Protein AF-A0A959XMY4-F1 (afdb_monomer_lite)

Sequence (252 aa):
LVQRAGEASRAALLYRRERVPFAKGFGSIMAERAVDLILLLALFGITILLQFDKLDLFKERIEAFRQGQGPEEGGSPWGWVILGVLVAAFGIGAYLMATRPQVHARVMDTLRGLGEGLRSITRTSNPWGFVFHTFLIWILYVLMFAVGFYCLPATSTVSWAGIMAGFVAGAIGIVLVQGGIGVYPAFVALIVSVYMPSPEGGGLLRPEALAMGWLIWVAQTVMTIVVGGLSLLLISRSASAQEAALTEGTTP

pLDDT: mean 78.17, std 14.65, range [30.28, 96.06]

Structure (mmCIF, N/CA/C/O backbone):
data_AF-A0A959XMY4-F1
#
_entry.id   AF-A0A959XMY4-F1
#
loop_
_atom_site.group_PDB
_atom_site.id
_atom_site.type_symbol
_atom_site.label_atom_id
_atom_site.label_alt_id
_atom_site.label_comp_id
_atom_site.label_asym_id
_atom_site.label_entity_id
_atom_site.label_seq_id
_atom_site.pdbx_PDB_ins_code
_atom_site.Cartn_x
_atom_site.Cartn_y
_atom_site.Cartn_z
_atom_site.occupancy
_atom_site.B_iso_or_equiv
_atom_site.auth_seq_id
_atom_site.auth_comp_id
_atom_site.auth_asym_id
_atom_site.auth_atom_id
_atom_site.pdbx_PDB_model_num
ATOM 1 N N . LEU A 1 1 ? 10.442 -0.612 16.789 1.00 30.28 1 LEU A N 1
ATOM 2 C CA . LEU A 1 1 ? 10.001 0.474 17.699 1.00 30.28 1 LEU A CA 1
ATOM 3 C C . LEU A 1 1 ? 8.483 0.406 17.813 1.00 30.28 1 LEU A C 1
ATOM 5 O O . LEU A 1 1 ? 7.790 0.935 16.970 1.00 30.28 1 LEU A O 1
ATOM 9 N N . VAL A 1 2 ? 7.986 -0.361 18.783 1.00 32.56 2 VAL A N 1
ATOM 10 C CA . VAL A 1 2 ? 6.579 -0.696 19.099 1.00 32.56 2 VAL A CA 1
ATOM 11 C C . VAL A 1 2 ? 5.485 0.064 18.305 1.00 32.56 2 VAL A C 1
ATOM 13 O O . VAL A 1 2 ? 5.070 1.153 18.692 1.00 32.56 2 VAL A O 1
ATOM 16 N N . GLN A 1 3 ? 4.922 -0.574 17.264 1.00 33.38 3 GLN A N 1
ATOM 17 C CA . GLN A 1 3 ? 3.743 -0.107 16.492 1.00 33.38 3 GLN A CA 1
ATOM 18 C C . GLN A 1 3 ? 2.459 0.092 17.327 1.00 33.38 3 GLN A C 1
ATOM 20 O O . GLN A 1 3 ? 1.455 0.569 16.816 1.00 33.38 3 GLN A O 1
ATOM 25 N N . ARG A 1 4 ? 2.473 -0.257 18.617 1.00 44.03 4 ARG A N 1
ATOM 26 C CA . ARG A 1 4 ? 1.330 -0.139 19.537 1.00 44.03 4 ARG A CA 1
ATOM 27 C C . ARG A 1 4 ? 1.450 1.012 20.538 1.00 44.03 4 ARG A C 1
ATOM 29 O O . ARG A 1 4 ? 0.502 1.263 21.271 1.00 44.03 4 ARG A O 1
ATOM 36 N N . ALA A 1 5 ? 2.586 1.712 20.590 1.00 43.06 5 ALA A N 1
ATOM 37 C CA . ALA A 1 5 ? 2.809 2.753 21.594 1.00 43.06 5 ALA A CA 1
ATOM 38 C C . ALA A 1 5 ? 1.936 3.994 21.351 1.00 43.06 5 ALA A C 1
ATOM 40 O O . ALA A 1 5 ? 1.445 4.574 22.311 1.00 43.06 5 ALA A O 1
ATOM 41 N N . GLY A 1 6 ? 1.689 4.357 20.086 1.00 50.81 6 GLY A N 1
ATOM 42 C CA . GLY A 1 6 ? 0.832 5.493 19.722 1.00 50.81 6 GLY A CA 1
ATOM 43 C C . GLY A 1 6 ? -0.653 5.272 20.028 1.00 50.81 6 GLY A C 1
ATOM 44 O O . GLY A 1 6 ? -1.352 6.200 20.414 1.00 50.81 6 GLY A O 1
ATOM 45 N N . GLU A 1 7 ? -1.143 4.037 19.918 1.00 53.88 7 GLU A N 1
ATOM 46 C CA . GLU A 1 7 ? -2.526 3.690 20.271 1.00 53.88 7 GLU A CA 1
ATOM 47 C C . GLU A 1 7 ? -2.692 3.465 21.773 1.00 53.88 7 GLU A C 1
ATOM 49 O O . GLU A 1 7 ? -3.702 3.870 22.340 1.00 53.88 7 GLU A O 1
ATOM 54 N N . ALA A 1 8 ? -1.692 2.872 22.435 1.00 50.75 8 ALA A N 1
ATOM 55 C CA . ALA A 1 8 ? -1.661 2.750 23.888 1.00 50.75 8 ALA A CA 1
ATOM 56 C C . ALA A 1 8 ? -1.561 4.126 24.564 1.00 50.75 8 ALA A C 1
ATOM 58 O O . ALA A 1 8 ? -2.224 4.350 25.573 1.00 50.75 8 ALA A O 1
ATOM 59 N N . SER A 1 9 ? -0.803 5.069 23.994 1.00 53.56 9 SER A N 1
ATOM 60 C CA . SER A 1 9 ? -0.744 6.448 24.484 1.00 53.56 9 SER A CA 1
ATOM 61 C C . SER A 1 9 ? -2.049 7.199 24.219 1.00 53.56 9 SER A C 1
ATOM 63 O O . SER A 1 9 ? -2.533 7.876 25.123 1.00 53.56 9 SER A O 1
ATOM 65 N N . ARG A 1 10 ? -2.690 7.019 23.050 1.00 55.00 10 ARG A N 1
ATOM 66 C CA . ARG A 1 10 ? -4.028 7.576 22.777 1.00 55.00 10 ARG A CA 1
ATOM 67 C C . ARG A 1 10 ? -5.081 7.003 23.719 1.00 55.00 10 ARG A C 1
ATOM 69 O O . ARG A 1 10 ? -5.850 7.770 24.280 1.00 55.00 10 ARG A O 1
ATOM 76 N N . ALA A 1 11 ? -5.094 5.689 23.939 1.00 52.19 11 ALA A N 1
ATOM 77 C CA . ALA A 1 11 ? -6.012 5.023 24.860 1.00 52.19 11 ALA A CA 1
ATOM 78 C C . ALA A 1 11 ? -5.762 5.434 26.319 1.00 52.19 11 ALA A C 1
ATOM 80 O O . ALA A 1 11 ? -6.719 5.658 27.053 1.00 52.19 11 ALA A O 1
ATOM 81 N N . ALA A 1 12 ? -4.503 5.608 26.735 1.00 57.19 12 ALA A N 1
ATOM 82 C CA . ALA A 1 12 ? -4.154 6.118 28.060 1.00 57.19 12 ALA A CA 1
ATOM 83 C C . ALA A 1 12 ? -4.555 7.593 28.247 1.00 57.19 12 ALA A C 1
ATOM 85 O O . ALA A 1 12 ? -5.036 7.962 29.318 1.00 57.19 12 ALA A O 1
ATOM 86 N N . LEU A 1 13 ? -4.410 8.427 27.210 1.00 58.91 13 LEU A N 1
ATOM 87 C CA . LEU A 1 13 ? -4.859 9.823 27.205 1.00 58.91 13 LEU A CA 1
ATOM 88 C C . LEU A 1 13 ? -6.391 9.934 27.209 1.00 58.91 13 LEU A C 1
ATOM 90 O O . LEU A 1 13 ? -6.927 10.717 27.989 1.00 58.91 13 LEU A O 1
ATOM 94 N N . LEU A 1 14 ? -7.099 9.123 26.412 1.00 55.12 14 LEU A N 1
ATOM 95 C CA . LEU A 1 14 ? -8.568 9.082 26.383 1.00 55.12 14 LEU A CA 1
ATOM 96 C C . LEU A 1 14 ? -9.142 8.545 27.699 1.00 55.12 14 LEU A C 1
ATOM 98 O O . LEU A 1 14 ? -10.102 9.097 28.225 1.00 55.12 14 LEU A O 1
ATOM 102 N N . TYR A 1 15 ? -8.528 7.505 28.273 1.00 57.28 15 TYR A N 1
ATOM 103 C CA . TYR A 1 15 ? -8.902 6.986 29.588 1.00 57.28 15 TYR A CA 1
ATOM 104 C C . TYR A 1 15 ? -8.700 8.042 30.684 1.00 57.28 15 TYR A C 1
ATOM 106 O O . TYR A 1 15 ? -9.567 8.209 31.541 1.00 57.28 15 TYR A O 1
ATOM 114 N N . ARG A 1 16 ? -7.595 8.805 30.627 1.00 57.06 16 ARG A N 1
ATOM 115 C CA . ARG A 1 16 ? -7.326 9.911 31.560 1.00 57.06 16 ARG A CA 1
ATOM 116 C C . ARG A 1 16 ? -8.262 11.111 31.385 1.00 57.06 16 ARG A C 1
ATOM 118 O O . ARG A 1 16 ? -8.554 11.752 32.389 1.00 57.06 16 ARG A O 1
ATOM 125 N N . ARG A 1 17 ? -8.716 11.431 30.164 1.00 52.75 17 ARG A N 1
ATOM 126 C CA . ARG A 1 17 ? -9.554 12.620 29.895 1.00 52.75 17 ARG A CA 1
ATOM 127 C C . ARG A 1 17 ? -11.063 12.369 29.890 1.00 52.75 17 ARG A C 1
ATOM 129 O O . ARG A 1 17 ? -11.792 13.220 30.379 1.00 52.75 17 ARG A O 1
ATOM 136 N N . GLU A 1 18 ? -11.540 11.244 29.361 1.00 55.47 18 GLU A N 1
ATOM 137 C CA . GLU A 1 18 ? -12.969 11.066 29.036 1.00 55.47 18 GLU A CA 1
ATOM 138 C C . GLU A 1 18 ? -13.676 9.964 29.842 1.00 55.47 18 GLU A C 1
ATOM 140 O O . GLU A 1 18 ? -14.884 9.786 29.704 1.00 55.47 18 GLU A O 1
ATOM 145 N N . ARG A 1 19 ? -12.959 9.215 30.700 1.00 53.88 19 ARG A N 1
ATOM 146 C CA . ARG A 1 19 ? -13.516 8.120 31.533 1.00 53.88 19 ARG A CA 1
ATOM 147 C C . ARG A 1 19 ? -14.364 7.093 30.753 1.00 53.88 19 ARG A C 1
ATOM 149 O O . ARG A 1 19 ? -15.230 6.429 31.323 1.00 53.88 19 ARG A O 1
ATOM 156 N N . VAL A 1 20 ? -14.119 6.926 29.452 1.00 56.94 20 VAL A N 1
ATOM 157 C CA . VAL A 1 20 ? -14.821 5.935 28.626 1.00 56.94 20 VAL A CA 1
ATOM 158 C C . VAL A 1 20 ? -14.352 4.525 29.023 1.00 56.94 20 VAL A C 1
ATOM 160 O O . VAL A 1 20 ? -13.142 4.297 29.110 1.00 56.94 20 VAL A O 1
ATOM 163 N N . PRO A 1 21 ? -15.260 3.549 29.246 1.00 57.50 21 PRO A N 1
ATOM 164 C CA . PRO A 1 21 ? -14.871 2.179 29.563 1.00 57.50 21 PRO A CA 1
ATOM 165 C C . PRO A 1 21 ? -13.975 1.599 28.464 1.00 57.50 21 PRO A C 1
ATOM 167 O O . PRO A 1 21 ? -14.387 1.519 27.304 1.00 57.50 21 PRO A O 1
ATOM 170 N N . PHE A 1 22 ? -12.777 1.147 28.842 1.00 51.12 22 PHE A N 1
ATOM 171 C CA . PHE A 1 22 ? -11.766 0.570 27.943 1.00 51.12 22 PHE A CA 1
ATOM 172 C C . PHE A 1 22 ? -12.347 -0.493 26.992 1.00 51.12 22 PHE A C 1
ATOM 174 O O . PHE A 1 22 ? -12.005 -0.535 25.813 1.00 51.12 22 PHE A O 1
ATOM 181 N N . ALA A 1 23 ? -13.310 -1.285 27.474 1.00 54.00 23 ALA A N 1
ATOM 182 C CA . ALA A 1 23 ? -14.003 -2.310 26.696 1.00 54.00 23 ALA A CA 1
ATOM 183 C C . ALA A 1 23 ? -14.780 -1.768 25.475 1.00 54.00 23 ALA A C 1
ATOM 185 O O . ALA A 1 23 ? -14.817 -2.431 24.441 1.00 54.00 23 ALA A O 1
ATOM 186 N N . LYS A 1 24 ? -15.375 -0.565 25.551 1.00 56.81 24 LYS A N 1
ATOM 187 C CA . LYS A 1 24 ? -16.122 0.032 24.425 1.00 56.81 24 LYS A CA 1
ATOM 188 C C . LYS A 1 24 ? -15.189 0.613 23.360 1.00 56.81 24 LYS A C 1
ATOM 190 O O . LYS A 1 24 ? -15.430 0.403 22.176 1.00 56.81 24 LYS A O 1
ATOM 195 N N . GLY A 1 25 ? -14.108 1.279 23.775 1.00 58.12 25 GLY A N 1
ATOM 196 C CA . GLY A 1 25 ? -13.097 1.814 22.854 1.00 58.12 25 GLY A CA 1
ATOM 197 C C . GLY A 1 25 ? -12.275 0.719 22.167 1.00 58.12 25 GLY A C 1
ATOM 198 O O . GLY A 1 25 ? -11.941 0.833 20.993 1.00 58.12 25 GLY A O 1
ATOM 199 N N . PHE A 1 26 ? -11.997 -0.388 22.861 1.00 59.19 26 PHE A N 1
ATOM 200 C CA . PHE A 1 26 ? -11.292 -1.528 22.273 1.00 59.19 26 PHE A CA 1
ATOM 201 C C . PHE A 1 26 ? -12.119 -2.224 21.178 1.00 59.19 26 PHE A C 1
ATOM 203 O O . PHE A 1 26 ? -11.588 -2.563 20.120 1.00 59.19 26 PHE A O 1
ATOM 210 N N . GLY A 1 27 ? -13.431 -2.380 21.397 1.00 61.88 27 GLY A N 1
ATOM 211 C CA . GLY A 1 27 ? -14.342 -2.978 20.418 1.00 61.88 27 GLY A CA 1
ATOM 212 C C . GLY A 1 27 ? -14.508 -2.154 19.136 1.00 61.88 27 GLY A C 1
ATOM 213 O O . GLY A 1 27 ? -14.582 -2.731 18.052 1.00 61.88 27 GLY A O 1
ATOM 214 N N . SER A 1 28 ? -14.516 -0.818 19.222 1.00 66.38 28 SER A N 1
ATOM 215 C CA . SER A 1 28 ? -14.583 0.045 18.032 1.00 66.38 28 SER A CA 1
ATOM 216 C C . SER A 1 28 ? -13.287 0.021 17.219 1.00 66.38 28 SER A C 1
ATOM 218 O O . SER A 1 28 ? -13.345 -0.060 15.998 1.00 66.38 28 SER A O 1
ATOM 220 N N . ILE A 1 29 ? -12.126 0.006 17.883 1.00 68.69 29 ILE A N 1
ATOM 221 C CA . ILE A 1 29 ? -10.815 -0.089 17.214 1.00 68.69 29 ILE A CA 1
ATOM 222 C C . ILE A 1 29 ? -10.675 -1.426 16.471 1.00 68.69 29 ILE A C 1
ATOM 224 O O . ILE A 1 29 ? -10.132 -1.486 15.369 1.00 68.69 29 ILE A O 1
ATOM 228 N N . MET A 1 30 ? -11.163 -2.520 17.061 1.00 68.88 30 MET A N 1
ATOM 229 C CA . MET A 1 30 ? -11.154 -3.826 16.399 1.00 68.88 30 MET A CA 1
ATOM 230 C C . MET A 1 30 ? -12.084 -3.855 15.178 1.00 68.88 30 MET A C 1
ATOM 232 O O . MET A 1 30 ? -11.713 -4.420 14.151 1.00 68.88 30 MET A O 1
ATOM 236 N N . ALA A 1 31 ? -13.254 -3.217 15.269 1.00 73.88 31 ALA A N 1
ATOM 237 C CA . ALA A 1 31 ? -14.190 -3.094 14.155 1.00 73.88 31 ALA A CA 1
ATOM 238 C C . ALA A 1 31 ? -13.609 -2.283 12.990 1.00 73.88 31 ALA A C 1
ATOM 240 O O . ALA A 1 31 ? -13.660 -2.743 11.854 1.00 73.88 31 ALA A O 1
ATOM 241 N N . GLU A 1 32 ? -12.995 -1.133 13.277 1.00 78.31 32 GLU A N 1
ATOM 242 C CA . GLU A 1 32 ? -12.306 -0.289 12.291 1.00 78.31 32 GLU A CA 1
ATOM 243 C C . GLU A 1 32 ? -11.269 -1.101 11.499 1.00 78.31 32 GLU A C 1
ATOM 245 O O . GLU A 1 32 ? -11.359 -1.221 10.279 1.00 78.31 32 GLU A O 1
ATOM 250 N N . ARG A 1 33 ? -10.377 -1.803 12.208 1.00 82.75 33 ARG A N 1
ATOM 251 C CA . ARG A 1 33 ? -9.336 -2.644 11.597 1.00 82.75 33 ARG A CA 1
ATOM 252 C C . ARG A 1 33 ? -9.877 -3.792 10.758 1.00 82.75 33 ARG A C 1
ATOM 254 O O . ARG A 1 33 ? -9.278 -4.139 9.743 1.00 82.75 33 ARG A O 1
ATOM 261 N N . ALA A 1 34 ? -10.961 -4.423 11.204 1.00 81.56 34 ALA A N 1
ATOM 262 C CA . ALA A 1 34 ? -11.583 -5.510 10.458 1.00 81.56 34 ALA A CA 1
ATOM 263 C C . ALA A 1 34 ? -12.095 -5.010 9.102 1.00 81.56 34 ALA A C 1
ATOM 265 O O . ALA A 1 34 ? -11.875 -5.662 8.085 1.00 81.56 34 ALA A O 1
ATOM 266 N N . VAL A 1 35 ? -12.722 -3.832 9.081 1.00 84.19 35 VAL A N 1
ATOM 267 C CA . VAL A 1 35 ? -13.227 -3.215 7.849 1.00 84.19 35 VAL A CA 1
ATOM 268 C C . VAL A 1 35 ? -12.088 -2.795 6.937 1.00 84.19 35 VAL A C 1
ATOM 270 O O . VAL A 1 35 ? -12.131 -3.108 5.751 1.00 84.19 35 VAL A O 1
ATOM 273 N N . ASP A 1 36 ? -11.048 -2.164 7.478 1.00 87.81 36 ASP A N 1
ATOM 274 C CA . ASP A 1 36 ? -9.875 -1.777 6.693 1.00 87.81 36 ASP A CA 1
ATOM 275 C C . ASP A 1 36 ? -9.188 -2.987 6.058 1.00 87.81 36 ASP A C 1
ATOM 277 O O . ASP A 1 36 ? -8.813 -2.948 4.887 1.00 87.81 36 ASP A O 1
ATOM 281 N N . LEU A 1 37 ? -9.075 -4.099 6.791 1.00 85.50 37 LEU A N 1
ATOM 282 C CA . LEU A 1 37 ? -8.532 -5.338 6.241 1.00 85.50 37 LEU A CA 1
ATOM 283 C C . LEU A 1 37 ? -9.414 -5.892 5.114 1.00 85.50 37 LEU A C 1
ATOM 285 O O . LEU A 1 37 ? -8.893 -6.313 4.084 1.00 85.50 37 LEU A O 1
ATOM 289 N N . ILE A 1 38 ? -10.738 -5.874 5.274 1.00 88.00 38 ILE A N 1
ATOM 290 C CA . ILE A 1 38 ? -11.671 -6.334 4.236 1.00 88.00 38 ILE A CA 1
ATOM 291 C C . ILE A 1 38 ? -11.569 -5.466 2.984 1.00 88.00 38 ILE A C 1
ATOM 293 O O . ILE A 1 38 ? -11.532 -6.003 1.880 1.00 88.00 38 ILE A O 1
ATOM 297 N N . LEU A 1 39 ? -11.489 -4.145 3.137 1.00 90.88 39 LEU A N 1
ATOM 298 C CA . LEU A 1 39 ? -11.356 -3.222 2.012 1.00 90.88 39 LEU A CA 1
ATOM 299 C C . LEU A 1 39 ? -10.008 -3.381 1.310 1.00 90.88 39 LEU A C 1
ATOM 301 O O . LEU A 1 39 ? -9.969 -3.415 0.082 1.00 90.88 39 LEU A O 1
ATOM 305 N N . LEU A 1 40 ? -8.922 -3.586 2.060 1.00 91.00 40 LEU A N 1
ATOM 306 C CA . LEU A 1 40 ? -7.622 -3.909 1.477 1.00 91.00 40 LEU A CA 1
ATOM 307 C C . LEU A 1 40 ? -7.668 -5.218 0.677 1.00 91.00 40 LEU A C 1
ATOM 309 O O . LEU A 1 40 ? -7.150 -5.272 -0.437 1.00 91.00 40 LEU A O 1
ATOM 313 N N . LEU A 1 41 ? -8.306 -6.263 1.214 1.00 90.06 41 LEU A N 1
ATOM 314 C CA . LEU A 1 41 ? -8.482 -7.543 0.520 1.00 90.06 41 LEU A CA 1
ATOM 315 C C . LEU A 1 41 ? -9.386 -7.411 -0.713 1.00 90.06 41 LEU A C 1
ATOM 317 O O . LEU A 1 41 ? -9.122 -8.044 -1.734 1.00 90.06 41 LEU A O 1
ATOM 321 N N . ALA A 1 42 ? -10.419 -6.570 -0.653 1.00 92.12 42 ALA A N 1
ATOM 322 C CA . ALA A 1 42 ? -11.271 -6.273 -1.797 1.00 92.12 42 ALA A CA 1
ATOM 323 C C . ALA A 1 42 ? -10.483 -5.561 -2.906 1.00 92.12 42 ALA A C 1
ATOM 325 O O . ALA A 1 42 ? -10.541 -5.983 -4.059 1.00 92.12 42 ALA A O 1
ATOM 326 N N . LEU A 1 43 ? -9.684 -4.542 -2.564 1.00 94.12 43 LEU A N 1
ATOM 327 C CA . LEU A 1 43 ? -8.793 -3.870 -3.514 1.00 94.12 43 LEU A CA 1
ATOM 328 C C . LEU A 1 43 ? -7.745 -4.829 -4.081 1.00 94.12 43 LEU A C 1
ATOM 330 O O . LEU A 1 43 ? -7.492 -4.799 -5.278 1.00 94.12 43 LEU A O 1
ATOM 334 N N . PHE A 1 44 ? -7.184 -5.718 -3.260 1.00 92.94 44 PHE A N 1
ATOM 335 C CA . PHE A 1 44 ? -6.284 -6.775 -3.718 1.00 92.94 44 PHE A CA 1
ATOM 336 C C . PHE A 1 44 ? -6.955 -7.686 -4.757 1.00 92.94 44 PHE A C 1
ATOM 338 O O . PHE A 1 44 ? -6.386 -7.933 -5.819 1.00 92.94 44 PHE A O 1
ATOM 345 N N . GLY A 1 45 ? -8.184 -8.136 -4.484 1.00 89.75 45 GLY A N 1
ATOM 346 C CA . GLY A 1 45 ? -8.978 -8.937 -5.415 1.00 89.75 45 GLY A CA 1
ATOM 347 C C . GLY A 1 45 ? -9.265 -8.203 -6.726 1.00 89.75 45 GLY A C 1
ATOM 348 O O . GLY A 1 45 ? -9.030 -8.758 -7.796 1.00 89.75 45 GLY A O 1
ATOM 349 N N . ILE A 1 46 ? -9.689 -6.937 -6.657 1.00 93.06 46 ILE A N 1
ATOM 350 C CA . ILE A 1 46 ? -9.903 -6.082 -7.838 1.00 93.06 46 ILE A CA 1
ATOM 351 C C . ILE A 1 46 ? -8.606 -5.943 -8.642 1.00 93.06 46 ILE A C 1
ATOM 353 O O . ILE A 1 46 ? -8.620 -6.097 -9.859 1.00 93.06 46 ILE A O 1
ATOM 357 N N . THR A 1 47 ? -7.475 -5.707 -7.977 1.00 92.25 47 THR A N 1
ATOM 358 C CA . THR A 1 47 ? -6.168 -5.613 -8.631 1.00 92.25 47 THR A CA 1
ATOM 359 C C . THR A 1 47 ? -5.808 -6.898 -9.365 1.00 92.25 47 THR A C 1
ATOM 361 O O . THR A 1 47 ? -5.323 -6.807 -10.485 1.00 92.25 47 THR A O 1
ATOM 364 N N . ILE A 1 48 ? -6.053 -8.080 -8.784 1.00 87.75 48 ILE A N 1
ATOM 365 C CA . ILE A 1 48 ? -5.833 -9.363 -9.474 1.00 87.75 48 ILE A CA 1
ATOM 366 C C . ILE A 1 48 ? -6.708 -9.459 -10.723 1.00 87.75 48 ILE A C 1
ATOM 368 O O . ILE A 1 48 ? -6.204 -9.832 -11.780 1.00 87.75 48 ILE A O 1
ATOM 372 N N . LEU A 1 49 ? -7.991 -9.096 -10.613 1.00 87.56 49 LEU A N 1
ATOM 373 C CA . LEU A 1 49 ? -8.913 -9.128 -11.749 1.00 87.56 49 LEU A CA 1
ATOM 374 C C . LEU A 1 49 ? -8.416 -8.254 -12.909 1.00 87.56 49 LEU A C 1
ATOM 376 O O . LEU A 1 49 ? -8.470 -8.698 -14.048 1.00 87.56 49 LEU A O 1
ATOM 380 N N . LEU A 1 50 ? -7.873 -7.069 -12.609 1.00 89.25 50 LEU A N 1
ATOM 381 C CA . LEU A 1 50 ? -7.311 -6.143 -13.601 1.00 89.25 50 LEU A CA 1
ATOM 382 C C . LEU A 1 50 ? -6.027 -6.646 -14.287 1.00 89.25 50 LEU A C 1
ATOM 384 O O . LEU A 1 50 ? -5.604 -6.042 -15.271 1.00 89.25 50 LEU A O 1
ATOM 388 N N . GLN A 1 51 ? -5.378 -7.699 -13.767 1.00 84.88 51 GLN A N 1
ATOM 389 C CA . GLN A 1 51 ? -4.139 -8.225 -14.357 1.00 84.88 51 GLN A CA 1
ATOM 390 C C . GLN A 1 51 ? -4.342 -9.404 -15.303 1.00 84.88 51 GLN A C 1
ATOM 392 O O . GLN A 1 51 ? -3.406 -9.750 -16.028 1.00 84.88 51 GLN A O 1
ATOM 397 N N . PHE A 1 52 ? -5.528 -10.017 -15.341 1.00 80.25 52 PHE A N 1
ATOM 398 C CA . PHE A 1 52 ? -5.779 -11.163 -16.224 1.00 80.25 52 PHE A CA 1
ATOM 399 C C . PHE A 1 52 ? -5.633 -10.807 -17.708 1.00 80.25 52 PHE A C 1
ATOM 401 O O . PHE A 1 52 ? -5.134 -11.600 -18.499 1.00 80.25 52 PHE A O 1
ATOM 408 N N . ASP A 1 53 ? -5.983 -9.583 -18.070 1.00 80.81 53 ASP A N 1
ATOM 409 C CA . ASP A 1 53 ? -5.876 -8.995 -19.402 1.00 80.81 53 ASP A CA 1
ATOM 410 C C . ASP A 1 53 ? -4.488 -8.382 -19.691 1.00 80.81 53 ASP A C 1
ATOM 412 O O . ASP A 1 53 ? -4.253 -7.830 -20.765 1.00 80.81 53 ASP A O 1
ATOM 416 N N . LYS A 1 54 ? -3.529 -8.511 -18.761 1.00 81.75 54 LYS A N 1
ATOM 417 C CA . LYS A 1 54 ? -2.136 -8.044 -18.903 1.00 81.75 54 LYS A CA 1
ATOM 418 C C . LYS A 1 54 ? -1.113 -9.171 -18.996 1.00 81.75 54 LYS A C 1
ATOM 420 O O . LYS A 1 54 ? 0.085 -8.898 -19.035 1.00 81.75 54 LYS A O 1
ATOM 425 N N . LEU A 1 55 ? -1.554 -10.427 -19.070 1.00 75.12 55 LEU A N 1
ATOM 426 C CA . LEU A 1 55 ? -0.662 -11.590 -19.119 1.00 75.12 55 LEU A CA 1
ATOM 427 C C . LEU A 1 55 ? 0.345 -11.525 -20.274 1.00 75.12 55 LEU A C 1
ATOM 429 O O . LEU A 1 55 ? 1.497 -11.904 -20.083 1.00 75.12 55 LEU A O 1
ATOM 433 N N . ASP A 1 56 ? -0.051 -11.009 -21.436 1.00 78.25 56 ASP A N 1
ATOM 434 C CA . ASP A 1 56 ? 0.857 -10.890 -22.582 1.00 78.25 56 ASP A CA 1
ATOM 435 C C . ASP A 1 56 ? 1.920 -9.808 -22.364 1.00 78.25 56 ASP A C 1
ATOM 437 O O . ASP A 1 56 ? 3.095 -10.055 -22.616 1.00 78.25 56 ASP A O 1
ATOM 441 N N . LEU A 1 57 ? 1.556 -8.683 -21.738 1.00 78.44 57 LEU A N 1
ATOM 442 C CA . LEU A 1 57 ? 2.517 -7.662 -21.308 1.00 78.44 57 LEU A CA 1
ATOM 443 C C . LEU A 1 57 ? 3.543 -8.244 -20.323 1.00 78.4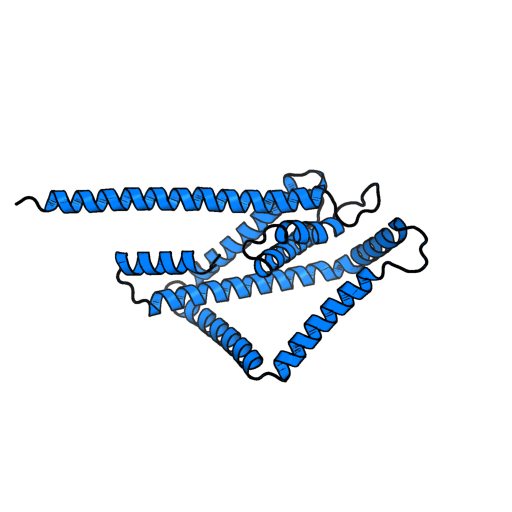4 57 LEU A C 1
ATOM 445 O O . LEU A 1 57 ? 4.733 -7.945 -20.416 1.00 78.44 57 LEU A O 1
ATOM 449 N N . PHE A 1 58 ? 3.116 -9.105 -19.392 1.00 75.19 58 PHE A N 1
ATOM 450 C CA . PHE A 1 58 ? 4.046 -9.800 -18.497 1.00 75.19 58 PHE A CA 1
ATOM 451 C C . PHE A 1 58 ? 4.985 -10.747 -19.257 1.00 75.19 58 PHE A C 1
ATOM 453 O O . PHE A 1 58 ? 6.179 -10.763 -18.959 1.00 75.19 58 PHE A O 1
ATOM 460 N N . LYS A 1 59 ? 4.484 -11.503 -20.244 1.00 74.38 59 LYS A N 1
ATOM 461 C CA . LYS A 1 59 ? 5.317 -12.388 -21.080 1.00 74.38 59 LYS A CA 1
ATOM 462 C C . LYS A 1 59 ? 6.358 -11.594 -21.867 1.00 74.38 59 LYS A C 1
ATOM 464 O O . LYS A 1 59 ? 7.543 -11.896 -21.758 1.00 74.38 59 LYS A O 1
ATOM 469 N N . GLU A 1 60 ? 5.939 -10.534 -22.556 1.00 78.56 60 GLU A N 1
ATOM 470 C CA . GLU A 1 60 ? 6.826 -9.645 -23.316 1.00 78.56 60 GLU A CA 1
ATOM 471 C C . GLU A 1 60 ? 7.916 -9.041 -22.426 1.00 78.56 60 GLU A C 1
ATOM 473 O O . GLU A 1 60 ? 9.084 -8.970 -22.803 1.00 78.56 60 GLU A O 1
ATOM 478 N N . ARG A 1 61 ? 7.563 -8.636 -21.200 1.00 75.38 61 ARG A N 1
ATOM 479 C CA . ARG A 1 61 ? 8.525 -8.097 -20.230 1.00 75.38 61 ARG A CA 1
ATOM 480 C C . ARG A 1 61 ? 9.537 -9.136 -19.764 1.00 75.38 61 ARG A C 1
ATOM 482 O O . ARG A 1 61 ? 10.713 -8.804 -19.627 1.00 75.38 61 ARG A O 1
ATOM 489 N N . ILE A 1 62 ? 9.101 -10.372 -19.534 1.00 71.19 62 ILE A N 1
ATOM 490 C CA . ILE A 1 62 ? 9.987 -11.485 -19.171 1.00 71.19 62 ILE A CA 1
ATOM 491 C C . ILE A 1 62 ? 10.940 -11.809 -20.330 1.00 71.19 62 ILE A C 1
ATOM 493 O O . ILE A 1 62 ? 12.128 -12.040 -20.102 1.00 71.19 62 ILE A O 1
ATOM 497 N N . GLU A 1 63 ? 10.447 -11.799 -21.568 1.00 71.19 63 GLU A N 1
ATOM 498 C CA . GLU A 1 63 ? 11.255 -12.030 -22.769 1.00 71.19 63 GLU A CA 1
ATOM 499 C C . GLU A 1 63 ? 12.267 -10.906 -23.007 1.00 71.19 63 GLU A C 1
ATOM 501 O O . GLU A 1 63 ? 13.452 -11.184 -23.189 1.00 71.19 63 GLU A O 1
ATOM 506 N N . ALA A 1 64 ? 11.845 -9.644 -22.912 1.00 69.19 64 ALA A N 1
ATOM 507 C CA . ALA A 1 64 ? 12.731 -8.489 -23.030 1.00 69.19 64 ALA A CA 1
ATOM 508 C C . ALA A 1 64 ? 13.827 -8.492 -21.951 1.00 69.19 64 ALA A C 1
ATOM 510 O O . ALA A 1 64 ? 14.986 -8.193 -22.237 1.00 69.19 64 ALA A O 1
ATOM 511 N N . PHE A 1 65 ? 13.486 -8.882 -20.719 1.00 67.25 65 PHE A N 1
ATOM 512 C CA . PHE A 1 65 ? 14.465 -9.040 -19.645 1.00 67.25 65 PHE A CA 1
ATOM 513 C C . PHE A 1 65 ? 15.483 -10.148 -19.946 1.00 67.25 65 PHE A C 1
ATOM 515 O O . PHE A 1 65 ? 16.671 -9.965 -19.697 1.00 67.25 65 PHE A O 1
ATOM 522 N N . ARG A 1 66 ? 15.047 -11.276 -20.525 1.00 65.88 66 ARG A N 1
ATOM 523 C CA . ARG A 1 66 ? 15.950 -12.353 -20.967 1.00 65.88 66 ARG A CA 1
ATOM 524 C C . ARG A 1 66 ? 16.882 -11.906 -22.092 1.00 65.88 66 ARG A C 1
ATOM 526 O O . ARG A 1 66 ? 18.062 -12.218 -22.048 1.00 65.88 66 ARG A O 1
ATOM 533 N N . GLN A 1 67 ? 16.374 -11.154 -23.066 1.00 64.81 67 GLN A N 1
ATOM 534 C CA . GLN A 1 67 ? 17.174 -10.649 -24.189 1.00 64.81 67 GLN A CA 1
ATOM 535 C C . GLN A 1 67 ? 18.218 -9.609 -23.746 1.00 64.81 67 GLN A C 1
ATOM 537 O O . GLN A 1 67 ? 19.331 -9.595 -24.268 1.00 64.81 67 GLN A O 1
ATOM 542 N N . GLY A 1 68 ? 17.893 -8.767 -22.757 1.00 61.41 68 GLY A N 1
ATOM 543 C CA . GLY A 1 68 ? 18.803 -7.755 -22.206 1.00 61.41 68 GLY A CA 1
ATOM 544 C C . GLY A 1 68 ? 19.963 -8.308 -21.367 1.00 61.41 68 GLY A C 1
ATOM 545 O O . GLY A 1 68 ? 20.910 -7.572 -21.101 1.00 61.41 68 GLY A O 1
ATOM 546 N N . GLN A 1 69 ? 19.921 -9.584 -20.965 1.00 61.53 69 GLN A N 1
ATOM 547 C CA . GLN A 1 69 ? 20.998 -10.245 -20.210 1.00 61.53 69 GLN A CA 1
ATOM 548 C C . GLN A 1 69 ? 22.083 -10.887 -21.099 1.00 61.53 69 GLN A C 1
ATOM 550 O O . GLN A 1 69 ? 23.033 -11.459 -20.573 1.00 61.53 69 GLN A O 1
ATOM 555 N N . GLY A 1 70 ? 21.995 -10.739 -22.428 1.00 55.56 70 GLY A N 1
ATOM 556 C CA . GLY A 1 70 ? 22.928 -11.349 -23.380 1.00 55.56 70 GLY A CA 1
ATOM 557 C C . GLY A 1 70 ? 22.661 -12.845 -23.609 1.00 55.56 70 GLY A C 1
ATOM 558 O O . GLY A 1 70 ? 21.780 -13.427 -22.975 1.00 55.56 70 GLY A O 1
ATOM 559 N N . PRO A 1 71 ? 23.389 -13.490 -24.537 1.00 54.12 71 PRO A N 1
ATOM 560 C CA . PRO A 1 71 ? 23.224 -14.906 -24.844 1.00 54.12 71 PRO A CA 1
ATOM 561 C C . PRO A 1 71 ? 23.949 -15.765 -23.797 1.00 54.12 71 PRO A C 1
ATOM 563 O O . PRO A 1 71 ? 24.897 -16.473 -24.115 1.00 54.12 71 PRO A O 1
ATOM 566 N N . GLU A 1 72 ? 23.534 -15.702 -22.533 1.00 54.94 72 GLU A N 1
ATOM 567 C CA . GLU A 1 72 ? 23.821 -16.793 -21.606 1.00 54.94 72 GLU A CA 1
ATOM 568 C C . GLU A 1 72 ? 22.696 -17.821 -21.744 1.00 54.94 72 GLU A C 1
ATOM 570 O O . GLU A 1 72 ? 21.550 -17.584 -21.364 1.00 54.94 72 GLU A O 1
ATOM 575 N N . GLU A 1 73 ? 23.023 -18.985 -22.309 1.00 51.81 73 GLU A N 1
ATOM 576 C CA . GLU A 1 73 ? 22.118 -20.132 -22.495 1.00 51.81 73 GLU A CA 1
ATOM 577 C C . GLU A 1 73 ? 21.502 -20.662 -21.178 1.00 51.81 73 GLU A C 1
ATOM 579 O O . GLU A 1 73 ? 20.628 -21.529 -21.198 1.00 51.81 73 GLU A O 1
ATOM 584 N N . GLY A 1 74 ? 21.896 -20.125 -20.022 1.00 52.97 74 GLY A N 1
ATOM 585 C CA . GLY A 1 74 ? 21.282 -20.379 -18.725 1.00 52.97 74 GLY A CA 1
ATOM 586 C C . GLY A 1 74 ? 20.648 -19.110 -18.171 1.00 52.97 74 GLY A C 1
ATOM 587 O O . GLY A 1 74 ? 21.335 -18.291 -17.572 1.00 52.97 74 GLY A O 1
ATOM 588 N N . GLY A 1 75 ? 19.329 -18.951 -18.321 1.00 56.66 75 GLY A N 1
ATOM 589 C CA . GLY A 1 75 ? 18.608 -17.845 -17.685 1.00 56.66 75 GLY A CA 1
ATOM 590 C C . GLY A 1 75 ? 18.950 -17.727 -16.193 1.00 56.66 75 GLY A C 1
ATOM 591 O O . GLY A 1 75 ? 19.065 -18.742 -15.507 1.00 56.66 75 GLY A O 1
ATOM 592 N N . SER A 1 76 ? 19.104 -16.492 -15.701 1.00 60.72 76 SER A N 1
ATOM 593 C CA . SER A 1 76 ? 19.516 -16.190 -14.323 1.00 60.72 76 SER A CA 1
ATOM 594 C C . SER A 1 76 ? 18.849 -17.122 -13.288 1.00 60.72 76 SER A C 1
ATOM 596 O O . SER A 1 76 ? 17.614 -17.117 -13.174 1.00 60.72 76 SER A O 1
ATOM 598 N N . PRO A 1 77 ? 19.623 -17.896 -12.493 1.00 64.38 77 PRO A N 1
ATOM 599 C CA . PRO A 1 77 ? 19.077 -18.852 -11.521 1.00 64.38 77 PRO A CA 1
ATOM 600 C C . PRO A 1 77 ? 18.157 -18.187 -10.495 1.00 64.38 77 PRO A C 1
ATOM 602 O O . PRO A 1 77 ? 17.267 -18.820 -9.932 1.00 64.38 77 PRO A O 1
ATOM 605 N N . TRP A 1 78 ? 18.350 -16.887 -10.273 1.00 62.75 78 TRP A N 1
ATOM 606 C CA . TRP A 1 78 ? 17.640 -16.097 -9.280 1.00 62.75 78 TRP A CA 1
ATOM 607 C C . TRP A 1 78 ? 16.128 -16.054 -9.495 1.00 62.75 78 TRP A C 1
ATOM 609 O O . TRP A 1 78 ? 15.394 -16.045 -8.512 1.00 62.75 78 TRP A O 1
ATOM 619 N N . GLY A 1 79 ? 15.642 -16.098 -10.741 1.00 66.69 79 GLY A N 1
ATOM 620 C CA . GLY A 1 79 ? 14.199 -16.149 -11.009 1.00 66.69 79 GLY A CA 1
ATOM 621 C C . GLY A 1 79 ? 13.555 -17.425 -10.456 1.00 66.69 79 GLY A C 1
ATOM 622 O O . GLY A 1 79 ? 12.539 -17.369 -9.762 1.00 66.69 79 GLY A O 1
ATOM 623 N N . TRP A 1 80 ? 14.198 -18.571 -10.690 1.00 65.62 80 TRP A N 1
ATOM 624 C CA . TRP A 1 80 ? 13.767 -19.866 -10.159 1.00 65.62 80 TRP A CA 1
ATOM 625 C C . TRP A 1 80 ? 13.984 -19.983 -8.654 1.00 65.62 80 TRP A C 1
ATOM 627 O O . TRP A 1 80 ? 13.162 -20.586 -7.971 1.00 65.62 80 TRP A O 1
ATOM 637 N N . VAL A 1 81 ? 15.039 -19.365 -8.121 1.00 73.25 81 VAL A N 1
ATOM 638 C CA . VAL A 1 81 ? 15.276 -19.287 -6.674 1.00 73.25 81 VAL A CA 1
ATOM 639 C C . VAL A 1 81 ? 14.176 -18.475 -5.990 1.00 73.25 81 VAL A C 1
ATOM 641 O O . VAL A 1 81 ? 13.614 -18.944 -5.007 1.00 73.25 81 VAL A O 1
ATOM 644 N N . ILE A 1 82 ? 13.803 -17.303 -6.515 1.00 71.00 82 ILE A N 1
ATOM 645 C CA . ILE A 1 82 ? 12.727 -16.471 -5.949 1.00 71.00 82 ILE A CA 1
ATOM 646 C C . ILE A 1 82 ? 11.385 -17.203 -6.027 1.00 71.00 82 ILE A C 1
ATOM 648 O O . ILE A 1 82 ? 10.668 -17.269 -5.029 1.00 71.00 82 ILE A O 1
ATOM 652 N N . LEU A 1 83 ? 11.059 -17.803 -7.176 1.00 73.38 83 LEU A N 1
ATOM 653 C CA . LEU A 1 83 ? 9.840 -18.598 -7.322 1.00 73.38 83 LEU A CA 1
ATOM 654 C C . LEU A 1 83 ? 9.836 -19.799 -6.365 1.00 73.38 83 LEU A C 1
ATOM 656 O O . LEU A 1 83 ? 8.837 -20.047 -5.694 1.00 73.38 83 LEU A O 1
ATOM 660 N N . GLY A 1 84 ? 10.963 -20.504 -6.249 1.00 77.06 84 GLY A N 1
ATOM 661 C CA . GLY A 1 84 ? 11.141 -21.622 -5.327 1.00 77.06 84 GLY A CA 1
ATOM 662 C C . GLY A 1 84 ? 10.965 -21.209 -3.867 1.00 77.06 84 GLY A C 1
ATOM 663 O O . GLY A 1 84 ? 10.271 -21.893 -3.121 1.00 77.06 84 GLY A O 1
ATOM 664 N N . VAL A 1 85 ? 11.507 -20.055 -3.468 1.00 77.56 85 VAL A N 1
ATOM 665 C CA . VAL A 1 85 ? 11.323 -19.483 -2.126 1.00 77.56 85 VAL A CA 1
ATOM 666 C C . VAL A 1 85 ? 9.859 -19.124 -1.873 1.00 77.56 85 VAL A C 1
ATOM 668 O O . VAL A 1 85 ? 9.348 -19.435 -0.801 1.00 77.56 85 VAL A O 1
ATOM 671 N N . LEU A 1 86 ? 9.158 -18.522 -2.840 1.00 76.19 86 LEU A N 1
ATOM 672 C CA . LEU A 1 86 ? 7.737 -18.179 -2.700 1.00 76.19 86 LEU A CA 1
ATOM 673 C C . LEU A 1 86 ? 6.854 -19.427 -2.568 1.00 76.19 86 LEU A C 1
ATOM 675 O O . LEU A 1 86 ? 6.004 -19.489 -1.679 1.00 76.19 86 LEU A O 1
ATOM 679 N N . VAL A 1 87 ? 7.082 -20.440 -3.407 1.00 82.44 87 VAL A N 1
ATOM 680 C CA . VAL A 1 87 ? 6.354 -21.716 -3.352 1.00 82.44 87 VAL A CA 1
ATOM 681 C C . VAL A 1 87 ? 6.660 -22.460 -2.051 1.00 82.44 87 VAL A C 1
ATOM 683 O O . VAL A 1 87 ? 5.739 -22.959 -1.406 1.00 82.44 87 VAL A O 1
ATOM 686 N N . ALA A 1 88 ? 7.921 -22.484 -1.612 1.00 81.00 88 ALA A N 1
ATOM 687 C CA . ALA A 1 88 ? 8.310 -23.084 -0.340 1.00 81.00 88 ALA A CA 1
ATOM 688 C C . ALA A 1 88 ? 7.691 -22.341 0.850 1.00 81.00 88 ALA A C 1
ATOM 690 O O . ALA A 1 88 ? 7.156 -22.982 1.748 1.00 81.00 88 ALA A O 1
ATOM 691 N N . ALA A 1 89 ? 7.694 -21.007 0.852 1.00 79.25 89 ALA A N 1
ATOM 692 C CA . ALA A 1 89 ? 7.069 -20.205 1.901 1.00 79.25 89 ALA A CA 1
ATOM 693 C C . ALA A 1 89 ? 5.556 -20.454 1.978 1.00 79.25 89 ALA A C 1
ATOM 695 O O . ALA A 1 89 ? 5.021 -20.645 3.072 1.00 79.25 89 ALA A O 1
ATOM 696 N N . PHE A 1 90 ? 4.874 -20.519 0.830 1.00 82.31 90 PHE A N 1
ATOM 697 C CA . PHE A 1 90 ? 3.453 -20.858 0.769 1.00 82.31 90 PHE A CA 1
ATOM 698 C C . PHE A 1 90 ? 3.189 -22.288 1.260 1.00 82.31 90 PHE A C 1
ATOM 700 O O . PHE A 1 90 ? 2.315 -22.499 2.100 1.00 82.31 90 PHE A O 1
ATOM 707 N N . GLY A 1 91 ? 3.981 -23.261 0.801 1.00 84.50 91 GLY A N 1
ATOM 708 C CA . GLY A 1 91 ? 3.880 -24.662 1.212 1.00 84.50 91 GLY A CA 1
ATOM 709 C C . GLY A 1 91 ? 4.141 -24.864 2.705 1.00 84.50 91 GLY A C 1
ATOM 710 O O . GLY A 1 91 ? 3.378 -25.559 3.370 1.00 84.50 91 GLY A O 1
ATOM 711 N N . ILE A 1 92 ? 5.156 -24.199 3.263 1.00 86.81 92 ILE A N 1
ATOM 712 C CA . ILE A 1 92 ? 5.443 -24.186 4.703 1.00 86.81 92 ILE A CA 1
ATOM 713 C C . ILE A 1 92 ? 4.285 -23.534 5.459 1.00 86.81 92 ILE A C 1
ATOM 715 O O . ILE A 1 92 ? 3.844 -24.078 6.466 1.00 86.81 92 ILE A O 1
ATOM 719 N N . GLY A 1 93 ? 3.751 -22.411 4.975 1.00 83.75 93 GLY A N 1
ATOM 720 C CA . GLY A 1 93 ? 2.587 -21.755 5.572 1.00 83.75 93 GLY A CA 1
ATOM 721 C C . GLY A 1 93 ? 1.363 -22.673 5.626 1.00 83.75 93 GLY A C 1
ATOM 722 O O . GLY A 1 93 ? 0.766 -22.838 6.690 1.00 83.75 93 GLY A O 1
ATOM 723 N N . ALA A 1 94 ? 1.035 -23.332 4.513 1.00 84.69 94 ALA A N 1
ATOM 724 C CA . ALA A 1 94 ? -0.062 -24.292 4.423 1.00 84.69 94 ALA A CA 1
ATOM 725 C C . ALA A 1 94 ? 0.176 -25.533 5.303 1.00 84.69 94 ALA A C 1
ATOM 727 O O . ALA A 1 94 ? -0.724 -25.969 6.020 1.00 84.69 94 ALA A O 1
ATOM 728 N N . TYR A 1 95 ? 1.400 -26.066 5.319 1.00 89.38 95 TYR A N 1
ATOM 729 C CA . TYR A 1 95 ? 1.783 -27.195 6.167 1.00 89.38 95 TYR A CA 1
ATOM 730 C C . TYR A 1 95 ? 1.696 -26.849 7.656 1.00 89.38 95 TYR A C 1
ATOM 732 O O . TYR A 1 95 ? 1.142 -27.618 8.438 1.00 89.38 95 TYR A O 1
ATOM 740 N N . LEU A 1 96 ? 2.200 -25.683 8.068 1.00 87.44 96 LEU A N 1
ATOM 741 C CA . LEU A 1 96 ? 2.090 -25.203 9.446 1.00 87.44 96 LEU A CA 1
ATOM 742 C C . LEU A 1 96 ? 0.627 -24.967 9.827 1.00 87.44 96 LEU A C 1
ATOM 744 O O . LEU A 1 96 ? 0.238 -25.312 10.937 1.00 87.44 96 LEU A O 1
ATOM 748 N N . MET A 1 97 ? -0.197 -24.449 8.916 1.00 83.62 97 MET A N 1
ATOM 749 C CA . MET A 1 97 ? -1.637 -24.301 9.130 1.00 83.62 97 MET A CA 1
ATOM 750 C C . MET A 1 97 ? -2.331 -25.657 9.346 1.00 83.62 97 MET A C 1
ATOM 752 O O . MET A 1 97 ? -3.195 -25.765 10.212 1.00 83.62 97 MET A O 1
ATOM 756 N N . ALA A 1 98 ? -1.931 -26.695 8.606 1.00 84.12 98 ALA A N 1
ATOM 757 C CA . ALA A 1 98 ? -2.503 -28.037 8.719 1.00 84.12 98 ALA A CA 1
ATOM 758 C C . ALA A 1 98 ? -1.992 -28.828 9.939 1.00 84.12 98 ALA A C 1
ATOM 760 O O . ALA A 1 98 ? -2.737 -29.611 10.521 1.00 84.12 98 ALA A O 1
ATOM 761 N N . THR A 1 99 ? -0.727 -28.642 10.334 1.00 85.50 99 THR A N 1
ATOM 762 C CA . THR A 1 99 ? -0.064 -29.488 11.347 1.00 85.50 99 THR A CA 1
ATOM 763 C C . THR A 1 99 ? 0.093 -28.836 12.716 1.00 85.50 99 THR A C 1
ATOM 765 O O . THR A 1 99 ? 0.197 -29.542 13.719 1.00 85.50 99 THR A O 1
ATOM 768 N N . ARG A 1 100 ? 0.115 -27.499 12.804 1.00 87.38 100 ARG A N 1
ATOM 769 C CA . ARG A 1 100 ? 0.267 -26.778 14.076 1.00 87.38 100 ARG A CA 1
ATOM 770 C C . ARG A 1 100 ? -1.096 -26.247 14.531 1.00 87.38 100 ARG A C 1
ATOM 772 O O . ARG A 1 100 ? -1.525 -25.196 14.049 1.00 87.38 100 ARG A O 1
ATOM 779 N N . PRO A 1 101 ? -1.737 -26.861 15.545 1.00 83.62 101 PRO A N 1
ATOM 780 C CA . PRO A 1 101 ? -3.029 -26.392 16.050 1.00 83.62 101 PRO A CA 1
ATOM 781 C C . PRO A 1 101 ? -2.969 -24.958 16.594 1.00 83.62 101 PRO A C 1
ATOM 783 O O . PRO A 1 101 ? -3.964 -24.247 16.544 1.00 83.62 101 PRO A O 1
ATOM 786 N N . GLN A 1 102 ? -1.798 -24.492 17.045 1.00 84.00 102 GLN A N 1
ATOM 787 C CA . GLN A 1 102 ? -1.584 -23.103 17.468 1.00 84.00 102 GLN A CA 1
ATOM 788 C C . GLN A 1 102 ? -1.685 -22.099 16.307 1.00 84.00 102 GLN A C 1
ATOM 790 O O . GLN A 1 102 ? -2.235 -21.017 16.492 1.00 84.00 102 GLN A O 1
ATOM 795 N N . VAL A 1 103 ? -1.176 -2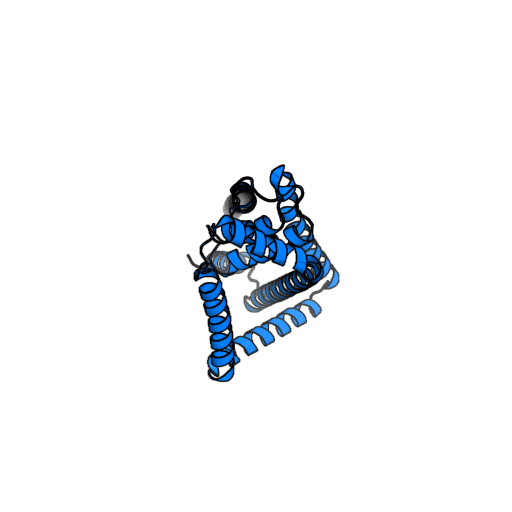2.446 15.117 1.00 80.31 103 VAL A N 1
ATOM 796 C CA . VAL A 1 103 ? -1.266 -21.592 13.918 1.00 80.31 103 VAL A CA 1
ATOM 797 C C . VAL A 1 103 ? -2.705 -21.575 13.416 1.00 80.31 103 VAL A C 1
ATOM 799 O O . VAL A 1 103 ? -3.260 -20.501 13.202 1.00 80.31 103 VAL A O 1
ATOM 802 N N . HIS A 1 104 ? -3.340 -22.747 13.343 1.00 81.94 104 HIS A N 1
ATOM 803 C CA . HIS A 1 104 ? -4.758 -22.861 13.015 1.00 81.94 104 HIS A CA 1
ATOM 804 C C . HIS A 1 104 ? -5.644 -22.051 13.973 1.00 81.94 104 HIS A C 1
ATOM 806 O O . HIS A 1 104 ? -6.471 -21.261 13.524 1.00 81.94 104 HIS A O 1
ATOM 812 N N . ALA A 1 105 ? -5.443 -22.187 15.289 1.00 83.56 105 ALA A N 1
ATOM 813 C CA . ALA A 1 105 ? -6.178 -21.422 16.294 1.00 83.56 105 ALA A CA 1
ATOM 814 C C . ALA A 1 105 ? -5.958 -19.912 16.131 1.00 83.56 105 ALA A C 1
ATOM 816 O O . ALA A 1 105 ? -6.921 -19.157 16.148 1.00 83.56 105 ALA A O 1
ATOM 817 N N . ARG A 1 106 ? -4.720 -19.467 15.872 1.00 76.06 106 ARG A N 1
ATOM 818 C CA . ARG A 1 106 ? -4.394 -18.052 15.622 1.00 76.06 106 ARG A CA 1
ATOM 819 C C . ARG A 1 106 ? -5.137 -17.489 14.409 1.00 76.06 106 ARG A C 1
ATOM 821 O O . ARG A 1 106 ? -5.654 -16.373 14.468 1.00 76.06 106 ARG A O 1
ATOM 828 N N . VAL A 1 107 ? -5.175 -18.244 13.311 1.00 80.69 107 VAL A N 1
ATOM 829 C CA . VAL A 1 107 ? -5.898 -17.854 12.094 1.00 80.69 107 VAL A CA 1
ATOM 830 C C . VAL A 1 107 ? -7.401 -17.837 12.357 1.00 80.69 107 VAL A C 1
ATOM 832 O O . VAL A 1 107 ? -8.059 -16.854 12.029 1.00 80.69 107 VAL A O 1
ATOM 835 N N . MET A 1 108 ? -7.939 -18.866 13.013 1.00 82.88 108 MET A N 1
ATOM 836 C CA . MET A 1 108 ? -9.363 -18.946 13.340 1.00 82.88 108 MET A CA 1
ATOM 837 C C . MET A 1 108 ? -9.805 -17.824 14.289 1.00 82.88 108 MET A C 1
ATOM 839 O O . MET A 1 108 ? -10.854 -17.225 14.072 1.00 82.88 108 MET A O 1
ATOM 843 N N . ASP A 1 109 ? -8.996 -17.479 15.290 1.00 80.62 109 ASP A N 1
ATOM 844 C CA . ASP A 1 109 ? -9.247 -16.342 16.182 1.00 80.62 109 ASP A CA 1
ATOM 845 C C . ASP A 1 109 ? -9.192 -15.010 15.426 1.00 80.62 109 ASP A C 1
ATOM 847 O O . ASP A 1 109 ? -10.005 -14.125 15.681 1.00 80.62 109 ASP A O 1
ATOM 851 N N . THR A 1 110 ? -8.292 -14.875 14.446 1.00 73.94 110 THR A N 1
ATOM 852 C CA . THR A 1 110 ? -8.246 -13.692 13.570 1.00 73.94 110 THR A CA 1
ATOM 853 C C . THR A 1 110 ? -9.520 -13.581 12.727 1.00 73.94 110 THR A C 1
ATOM 855 O O . THR A 1 110 ? -10.102 -12.502 12.640 1.00 73.94 110 THR A O 1
ATOM 858 N N . LEU A 1 111 ? -9.999 -14.691 12.151 1.00 80.38 111 LEU A N 1
ATOM 859 C CA . LEU A 1 111 ? -11.248 -14.734 11.382 1.00 80.38 111 LEU A CA 1
ATOM 860 C C . LEU A 1 111 ? -12.479 -14.453 12.255 1.00 80.38 111 LEU A C 1
ATOM 862 O O . LEU A 1 111 ? -13.373 -13.717 11.840 1.00 80.38 111 LEU A O 1
ATOM 866 N N . ARG A 1 112 ? -12.519 -14.991 13.480 1.00 81.38 112 ARG A N 1
ATOM 867 C CA . ARG A 1 112 ? -13.571 -14.691 14.462 1.00 81.38 112 ARG A CA 1
ATOM 868 C C . ARG A 1 112 ? -13.562 -13.217 14.848 1.00 81.38 112 ARG A C 1
ATOM 870 O O . ARG A 1 112 ? -14.611 -12.589 14.787 1.00 81.38 112 ARG A O 1
ATOM 877 N N . GLY A 1 113 ? -12.390 -12.652 15.143 1.00 73.38 113 GLY A N 1
ATOM 878 C CA . GLY A 1 113 ? -12.231 -11.225 15.430 1.00 73.38 113 GLY A CA 1
ATOM 879 C C . GLY A 1 113 ? -12.663 -10.332 14.263 1.00 73.38 113 GLY A C 1
ATOM 880 O O . GLY A 1 113 ? -13.298 -9.302 14.478 1.00 73.38 113 GLY A O 1
ATOM 881 N N . LEU A 1 114 ? -12.408 -10.751 13.018 1.00 77.06 114 LEU A N 1
ATOM 882 C CA . LEU A 1 114 ? -12.904 -10.065 11.821 1.00 77.06 114 LEU A CA 1
ATOM 883 C C . LEU A 1 114 ? -14.441 -10.098 11.747 1.00 77.06 114 LEU A C 1
ATOM 885 O O . LEU A 1 114 ? -15.075 -9.073 11.498 1.00 77.06 114 LEU A O 1
ATOM 889 N N . GLY A 1 115 ? -15.046 -11.260 12.013 1.00 79.88 115 GLY A N 1
ATOM 890 C CA . GLY A 1 115 ? -16.501 -11.426 12.070 1.00 79.88 115 GLY A CA 1
ATOM 891 C C . GLY A 1 115 ? -17.161 -10.630 13.202 1.00 79.88 115 GLY A C 1
ATOM 892 O O . GLY A 1 115 ? -18.220 -10.032 13.009 1.00 79.88 115 GLY A O 1
ATOM 893 N N . GLU A 1 116 ? -16.528 -10.565 14.373 1.00 76.31 116 GLU A N 1
ATOM 894 C CA . GLU A 1 116 ? -16.958 -9.730 15.498 1.00 76.31 116 GLU A CA 1
ATOM 895 C C . GLU A 1 116 ? -16.855 -8.238 15.167 1.00 76.31 116 GLU A C 1
ATOM 897 O O . GLU A 1 116 ? -17.794 -7.484 15.438 1.00 76.31 116 GLU A O 1
ATOM 902 N N . GLY A 1 117 ? -15.764 -7.823 14.515 1.00 74.94 117 GLY A N 1
ATOM 903 C CA . GLY A 1 117 ? -15.569 -6.462 14.024 1.00 74.94 117 GLY A CA 1
ATOM 904 C C . GLY A 1 117 ? -16.655 -6.045 13.033 1.00 74.94 117 GLY A C 1
ATOM 905 O O . GLY A 1 117 ? -17.290 -5.008 13.216 1.00 74.94 117 GLY A O 1
ATOM 906 N N . LEU A 1 118 ? -16.963 -6.904 12.057 1.00 79.44 118 LEU A N 1
ATOM 907 C CA . LEU A 1 118 ? -18.075 -6.702 11.124 1.00 79.44 118 LEU A CA 1
ATOM 908 C C . LEU A 1 118 ? -19.426 -6.585 11.836 1.00 79.44 118 LEU A C 1
ATOM 910 O O . LEU A 1 118 ? -20.215 -5.681 11.556 1.00 79.44 118 LEU A O 1
ATOM 914 N N . ARG A 1 119 ? -19.700 -7.475 12.796 1.00 78.69 119 ARG A N 1
ATOM 915 C CA . ARG A 1 119 ? -20.953 -7.453 13.561 1.00 78.69 119 ARG A CA 1
ATOM 916 C C . ARG A 1 119 ? -21.077 -6.195 14.425 1.00 78.69 119 ARG A C 1
ATOM 918 O O . ARG A 1 119 ? -22.190 -5.718 14.642 1.00 78.69 119 ARG A O 1
ATOM 925 N N . SER A 1 120 ? -19.963 -5.629 14.884 1.00 74.06 120 SER A N 1
ATOM 926 C CA . SER A 1 120 ? -19.933 -4.381 15.654 1.00 74.06 120 SER A CA 1
ATOM 927 C C . SER A 1 120 ? -20.453 -3.178 14.853 1.00 74.06 120 SER A C 1
ATOM 929 O O . SER A 1 120 ? -21.206 -2.374 15.399 1.00 74.06 120 SER A O 1
ATOM 931 N N . ILE A 1 121 ? -20.169 -3.105 13.545 1.00 74.94 121 ILE A N 1
ATOM 932 C CA . ILE A 1 121 ? -20.653 -2.026 12.654 1.00 74.94 121 ILE A CA 1
ATOM 933 C C . ILE A 1 121 ? -22.181 -1.970 12.649 1.00 74.94 121 ILE A C 1
ATOM 935 O O . ILE A 1 121 ? -22.778 -0.901 12.736 1.00 74.94 121 ILE A O 1
ATOM 939 N N . THR A 1 122 ? -22.833 -3.137 12.611 1.00 72.06 122 THR A N 1
ATOM 940 C CA . THR A 1 122 ? -24.304 -3.223 12.612 1.00 72.06 122 THR A CA 1
ATOM 941 C C . THR A 1 122 ? -24.937 -2.754 13.925 1.00 72.06 122 THR A C 1
ATOM 943 O O . THR A 1 122 ? -26.138 -2.512 13.971 1.00 72.06 122 THR A O 1
ATOM 946 N N . ARG A 1 123 ? -24.143 -2.611 14.996 1.00 71.12 123 ARG A N 1
ATOM 947 C CA . ARG A 1 123 ? -24.578 -2.095 16.303 1.00 71.12 123 ARG A CA 1
ATOM 948 C C . ARG A 1 123 ? -24.292 -0.601 16.487 1.00 71.12 123 ARG A C 1
ATOM 950 O O . ARG A 1 123 ? -24.630 -0.053 17.534 1.00 71.12 123 ARG A O 1
ATOM 957 N N . THR A 1 124 ? -23.658 0.060 15.518 1.00 72.50 124 THR A N 1
ATOM 958 C CA . THR A 1 124 ? -23.418 1.508 15.550 1.00 72.50 124 THR A CA 1
ATOM 959 C C . THR A 1 124 ? -24.701 2.278 15.224 1.00 72.50 124 THR A C 1
ATOM 961 O O . THR A 1 124 ? -25.540 1.810 14.462 1.00 72.50 124 THR A O 1
ATOM 964 N N . SER A 1 125 ? -24.852 3.481 15.786 1.00 71.50 125 SER A N 1
ATOM 965 C CA . SER A 1 125 ? -26.033 4.336 15.593 1.00 71.50 125 SER A CA 1
ATOM 966 C C . SER A 1 125 ? -26.275 4.751 14.135 1.00 71.50 125 SER A C 1
ATOM 968 O O . SER A 1 125 ? -27.420 4.978 13.757 1.00 71.50 125 SER A O 1
ATOM 970 N N . ASN A 1 126 ? -25.221 4.839 13.314 1.00 80.00 126 ASN A N 1
ATOM 971 C CA . ASN A 1 126 ? -25.308 5.143 11.884 1.00 80.00 126 ASN A CA 1
ATOM 972 C C . ASN A 1 126 ? -24.331 4.271 11.061 1.00 80.00 126 ASN A C 1
ATOM 974 O O . ASN A 1 126 ? -23.226 4.721 10.738 1.00 80.00 126 ASN A O 1
ATOM 978 N N . PRO A 1 127 ? -24.712 3.028 10.710 1.00 79.25 127 PRO A N 1
ATOM 979 C CA . PRO A 1 127 ? -23.840 2.118 9.966 1.00 79.25 127 PRO A CA 1
ATOM 980 C C . PRO A 1 127 ? -23.558 2.619 8.543 1.00 79.25 127 PRO A C 1
ATOM 982 O O . PRO A 1 127 ? -22.441 2.482 8.055 1.00 79.25 127 PRO A O 1
ATOM 985 N N . TRP A 1 128 ? -24.537 3.255 7.891 1.00 83.50 128 TRP A N 1
ATOM 986 C CA . TRP A 1 128 ? -24.380 3.802 6.540 1.00 83.50 128 TRP A CA 1
ATOM 987 C C . TRP A 1 128 ? -23.390 4.960 6.492 1.00 83.50 128 TRP A C 1
ATOM 989 O O . TRP A 1 128 ? -22.531 4.996 5.614 1.00 83.50 128 TRP A O 1
ATOM 999 N N . GLY A 1 129 ? -23.473 5.876 7.461 1.00 86.75 129 GLY A N 1
ATOM 1000 C CA . GLY A 1 129 ? -22.513 6.964 7.603 1.00 86.75 129 GLY A CA 1
ATOM 1001 C C . GLY A 1 129 ? -21.097 6.433 7.799 1.00 86.75 129 GLY A C 1
ATOM 1002 O O . GLY A 1 129 ? -20.186 6.888 7.116 1.00 86.75 129 GLY A O 1
ATOM 1003 N N . PHE A 1 130 ? -20.919 5.432 8.664 1.0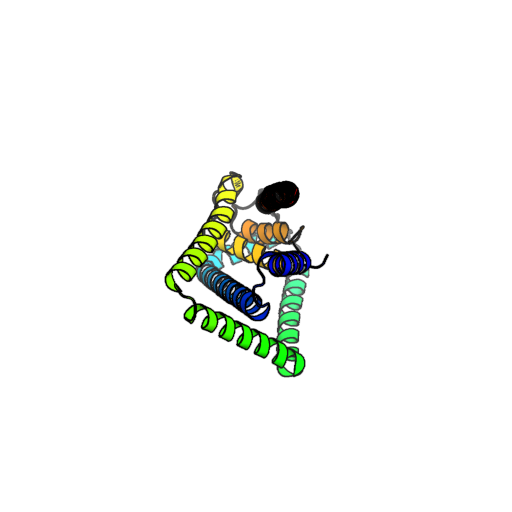0 83.94 130 PHE A N 1
ATOM 1004 C CA . PHE A 1 130 ? -19.619 4.794 8.869 1.00 83.94 130 PHE A CA 1
ATOM 1005 C C . PHE A 1 130 ? -19.068 4.200 7.564 1.00 83.94 130 PHE A C 1
ATOM 1007 O O . PHE A 1 130 ? -17.991 4.591 7.125 1.00 83.94 130 PHE A O 1
ATOM 1014 N N . VAL A 1 131 ? -19.844 3.337 6.897 1.00 84.38 131 VAL A N 1
ATOM 1015 C CA . VAL A 1 131 ? -19.433 2.671 5.650 1.00 84.38 131 VAL A CA 1
ATOM 1016 C C . VAL A 1 131 ? -19.080 3.689 4.563 1.00 84.38 131 VAL A C 1
ATOM 1018 O O . VAL A 1 131 ? -18.037 3.557 3.926 1.00 84.38 131 VAL A O 1
ATOM 1021 N N . PHE A 1 132 ? -19.896 4.730 4.381 1.00 89.25 132 PHE A N 1
ATOM 1022 C CA . PHE A 1 132 ? -19.631 5.785 3.401 1.00 89.25 132 PHE A CA 1
ATOM 1023 C C . PHE A 1 132 ? -18.293 6.489 3.653 1.00 89.25 132 PHE A C 1
ATOM 1025 O O . PHE A 1 132 ? -17.495 6.628 2.728 1.00 89.25 132 PHE A O 1
ATOM 1032 N N . HIS A 1 133 ? -18.018 6.895 4.897 1.00 89.31 133 HIS A N 1
ATOM 1033 C CA . HIS A 1 133 ? -16.758 7.562 5.228 1.00 89.31 133 HIS A CA 1
ATOM 1034 C C . HIS A 1 133 ? -15.564 6.625 5.054 1.00 89.31 133 HIS A C 1
ATOM 1036 O O . HIS A 1 133 ? -14.539 7.053 4.532 1.00 89.31 133 HIS A O 1
ATOM 1042 N N . THR A 1 134 ? -15.691 5.348 5.422 1.00 89.06 134 THR A N 1
ATOM 1043 C CA . THR A 1 134 ? -14.612 4.379 5.214 1.00 89.06 134 THR A CA 1
ATOM 1044 C C . THR A 1 134 ? -14.318 4.193 3.725 1.00 89.06 134 THR A C 1
ATOM 1046 O O . THR A 1 134 ? -13.166 4.309 3.314 1.00 89.06 134 THR A O 1
ATOM 1049 N N . PHE A 1 135 ? -15.338 3.996 2.885 1.00 90.56 135 PHE A N 1
ATOM 1050 C CA . PHE A 1 135 ? -15.141 3.921 1.434 1.00 90.56 135 PHE A CA 1
ATOM 1051 C C . PHE A 1 135 ? -14.527 5.201 0.863 1.00 90.56 135 PHE A C 1
ATOM 1053 O O . PHE A 1 135 ? -13.616 5.122 0.042 1.00 90.56 135 PHE A O 1
ATOM 1060 N N . LEU A 1 136 ? -14.981 6.372 1.316 1.00 94.50 136 LEU A N 1
ATOM 1061 C CA . LEU A 1 136 ? -14.435 7.656 0.889 1.00 94.50 136 LEU A CA 1
ATOM 1062 C C . LEU A 1 136 ? -12.945 7.778 1.231 1.00 94.50 136 LEU A C 1
ATOM 1064 O O . LEU A 1 136 ? -12.163 8.181 0.375 1.00 94.50 136 LEU A O 1
ATOM 1068 N N . ILE A 1 137 ? -12.539 7.386 2.442 1.00 92.56 137 ILE A N 1
ATOM 1069 C CA . ILE A 1 137 ? -11.129 7.377 2.860 1.00 92.56 137 ILE A CA 1
ATOM 1070 C C . ILE A 1 137 ? -10.306 6.474 1.939 1.00 92.56 137 ILE A C 1
ATOM 1072 O O . ILE A 1 137 ? -9.262 6.898 1.450 1.00 92.56 137 ILE A O 1
ATOM 1076 N N . TRP A 1 138 ? -10.782 5.262 1.650 1.00 93.94 138 TRP A N 1
ATOM 1077 C CA . TRP A 1 138 ? -10.075 4.329 0.771 1.00 93.94 138 TRP A CA 1
ATOM 1078 C C . TRP A 1 138 ? -9.969 4.836 -0.670 1.00 93.94 138 TRP A C 1
ATOM 1080 O O . TRP A 1 138 ? -8.896 4.745 -1.266 1.00 93.94 138 TRP A O 1
ATOM 1090 N N . ILE A 1 139 ? -11.036 5.428 -1.215 1.00 94.31 139 ILE A N 1
ATOM 1091 C CA . ILE A 1 139 ? -11.012 6.058 -2.542 1.00 94.31 139 ILE A CA 1
ATOM 1092 C C . ILE A 1 139 ? -9.992 7.195 -2.562 1.00 94.31 139 ILE A C 1
ATOM 1094 O O . ILE A 1 139 ? -9.128 7.221 -3.433 1.00 94.31 139 ILE A O 1
ATOM 1098 N N . LEU A 1 140 ? -10.045 8.106 -1.589 1.00 95.12 140 LEU A N 1
ATOM 1099 C CA . LEU A 1 140 ? -9.095 9.214 -1.490 1.00 95.12 140 LEU A CA 1
ATOM 1100 C C . LEU A 1 140 ? -7.657 8.720 -1.315 1.00 95.12 140 LEU A C 1
ATOM 1102 O O . LEU A 1 140 ? -6.739 9.333 -1.849 1.00 95.12 140 LEU A O 1
ATOM 1106 N N . TYR A 1 141 ? -7.452 7.602 -0.621 1.00 92.81 141 TYR A N 1
ATOM 1107 C CA . TYR A 1 141 ? -6.130 7.022 -0.426 1.00 92.81 141 TYR A CA 1
ATOM 1108 C C . TYR A 1 141 ? -5.561 6.418 -1.717 1.00 92.81 141 TYR A C 1
ATOM 1110 O O . TYR A 1 141 ? -4.404 6.667 -2.060 1.00 92.81 141 TYR A O 1
ATOM 1118 N N . VAL A 1 142 ? -6.384 5.700 -2.487 1.00 95.19 142 VAL A N 1
ATOM 1119 C CA . VAL A 1 142 ? -6.004 5.217 -3.824 1.00 95.19 142 VAL A CA 1
ATOM 1120 C C . VAL A 1 142 ? -5.768 6.393 -4.777 1.00 95.19 142 VAL A C 1
ATOM 1122 O O . VAL A 1 142 ? -4.791 6.390 -5.523 1.00 95.19 142 VAL A O 1
ATOM 1125 N N . LEU A 1 143 ? -6.608 7.430 -4.731 1.00 95.06 143 LEU A N 1
ATOM 1126 C CA . LEU A 1 143 ? -6.434 8.635 -5.545 1.00 95.06 143 LEU A CA 1
ATOM 1127 C C . LEU A 1 143 ? -5.160 9.396 -5.179 1.00 95.06 143 LEU A C 1
ATOM 1129 O O . LEU A 1 143 ? -4.442 9.819 -6.075 1.00 95.06 143 LEU A O 1
ATOM 1133 N N . MET A 1 144 ? -4.835 9.533 -3.894 1.00 94.31 144 MET A N 1
ATOM 1134 C CA . MET A 1 144 ? -3.575 10.130 -3.441 1.00 94.31 144 MET A CA 1
ATOM 1135 C C . MET A 1 144 ? -2.375 9.383 -4.037 1.00 94.31 144 MET A C 1
ATOM 1137 O O . MET A 1 144 ? -1.447 10.010 -4.545 1.00 94.31 144 MET A O 1
ATOM 1141 N N . PHE A 1 145 ? -2.412 8.049 -4.021 1.00 94.81 145 PHE A N 1
ATOM 1142 C CA . PHE A 1 145 ? -1.382 7.222 -4.645 1.00 94.81 145 PHE A CA 1
ATOM 1143 C C . PHE A 1 145 ? -1.317 7.441 -6.166 1.00 94.81 145 PHE A C 1
ATOM 1145 O O . PHE A 1 145 ? -0.233 7.623 -6.718 1.00 94.81 145 PHE A O 1
ATOM 1152 N N . ALA A 1 146 ? -2.472 7.489 -6.836 1.00 95.19 146 ALA A N 1
ATOM 1153 C CA . ALA A 1 146 ? -2.572 7.736 -8.272 1.00 95.19 146 ALA A CA 1
ATOM 1154 C C . ALA A 1 146 ? -2.058 9.127 -8.676 1.00 95.19 146 ALA A C 1
ATOM 1156 O O . ALA A 1 146 ? -1.372 9.252 -9.687 1.00 95.19 146 ALA A O 1
ATOM 1157 N N . VAL A 1 147 ? -2.327 10.162 -7.873 1.00 93.94 147 VAL A N 1
ATOM 1158 C CA . VAL A 1 147 ? -1.879 11.538 -8.137 1.00 93.94 147 VAL A CA 1
ATOM 1159 C C . VAL A 1 147 ? -0.361 11.614 -8.274 1.00 93.94 147 VAL A C 1
ATOM 1161 O O . VAL A 1 147 ? 0.133 12.333 -9.142 1.00 93.94 147 VAL A O 1
ATOM 1164 N N . GLY A 1 148 ? 0.384 10.825 -7.494 1.00 92.06 148 GLY A N 1
ATOM 1165 C CA . GLY A 1 148 ? 1.840 10.800 -7.598 1.00 92.06 148 GLY A CA 1
ATOM 1166 C C . GLY A 1 148 ? 2.344 10.418 -9.000 1.00 92.06 148 GLY A C 1
ATOM 1167 O O . GLY A 1 148 ? 3.394 10.901 -9.415 1.00 92.06 148 GLY A O 1
ATOM 1168 N N . PHE A 1 149 ? 1.597 9.614 -9.774 1.00 92.12 149 PHE A N 1
ATOM 1169 C CA . PHE A 1 149 ? 2.030 9.179 -11.114 1.00 92.12 149 PHE A CA 1
ATOM 1170 C C . PHE A 1 149 ? 2.091 10.343 -12.099 1.00 92.12 149 PHE A C 1
ATOM 1172 O O . PHE A 1 149 ? 2.858 10.282 -13.060 1.00 92.12 149 PHE A O 1
ATOM 1179 N N . TYR A 1 150 ? 1.344 11.416 -11.832 1.00 91.06 150 TYR A N 1
ATOM 1180 C CA . TYR A 1 150 ? 1.361 12.643 -12.620 1.00 91.06 150 TYR A CA 1
ATOM 1181 C C . TYR A 1 150 ? 2.480 13.610 -12.212 1.00 91.06 150 TYR A C 1
ATOM 1183 O O . TYR A 1 150 ? 2.720 14.584 -12.919 1.00 91.06 150 TYR A O 1
ATOM 1191 N N . CYS A 1 151 ? 3.198 13.352 -11.112 1.00 90.81 151 CYS A N 1
ATOM 1192 C CA . CYS A 1 151 ? 4.336 14.179 -10.701 1.00 90.81 151 CYS A CA 1
ATOM 1193 C C . CYS A 1 151 ? 5.577 13.964 -11.581 1.00 90.81 151 CYS A C 1
ATOM 1195 O O . CYS A 1 151 ? 6.442 14.835 -11.638 1.00 90.81 151 CYS A O 1
ATOM 1197 N N . LEU A 1 152 ? 5.679 12.815 -12.257 1.00 89.56 152 LEU A N 1
ATOM 1198 C CA . LEU A 1 152 ? 6.814 12.448 -13.101 1.00 89.56 152 LEU A CA 1
ATOM 1199 C C . LEU A 1 152 ? 6.320 12.106 -14.518 1.00 89.56 152 LEU A C 1
ATOM 1201 O O . LEU A 1 152 ? 5.505 11.192 -14.674 1.00 89.56 152 LEU A O 1
ATOM 1205 N N . PRO A 1 153 ? 6.841 12.761 -15.577 1.00 88.75 153 PRO A N 1
ATOM 1206 C CA . PRO A 1 153 ? 6.424 12.482 -16.953 1.00 88.75 153 PRO A CA 1
ATOM 1207 C C . PRO A 1 153 ? 6.558 11.002 -17.331 1.00 88.75 153 PRO A C 1
ATOM 1209 O O . PRO A 1 153 ? 5.666 10.442 -17.966 1.00 88.75 153 PRO A O 1
ATOM 1212 N N . ALA A 1 154 ? 7.620 10.340 -16.864 1.00 86.50 154 ALA A N 1
ATOM 1213 C CA . ALA A 1 154 ? 7.887 8.931 -17.142 1.00 86.50 154 ALA A CA 1
ATOM 1214 C C . ALA A 1 154 ? 6.818 7.974 -16.581 1.00 86.50 154 ALA A C 1
ATOM 1216 O O . ALA A 1 154 ? 6.558 6.935 -17.185 1.00 86.50 154 ALA A O 1
ATOM 1217 N N . THR A 1 155 ? 6.191 8.301 -15.444 1.00 89.38 155 THR A N 1
ATOM 1218 C CA . THR A 1 155 ? 5.163 7.458 -14.801 1.00 89.38 155 THR A CA 1
ATOM 1219 C C . THR A 1 155 ? 3.739 7.836 -15.197 1.00 89.38 155 THR A C 1
ATOM 1221 O O . THR A 1 155 ? 2.818 7.068 -14.940 1.00 89.38 155 THR A O 1
ATOM 1224 N N . SER A 1 156 ? 3.546 8.980 -15.853 1.00 89.56 156 SER A N 1
ATOM 1225 C CA . SER A 1 156 ? 2.218 9.509 -16.201 1.00 89.56 156 SER A CA 1
ATOM 1226 C C . SER A 1 156 ? 1.423 8.642 -17.187 1.00 89.56 156 SER A C 1
ATOM 1228 O O . SER A 1 156 ? 0.202 8.743 -17.257 1.00 89.56 156 SER A O 1
ATOM 1230 N N . THR A 1 157 ? 2.107 7.771 -17.934 1.00 88.75 157 THR A N 1
ATOM 1231 C CA . THR A 1 157 ? 1.513 6.871 -18.937 1.00 88.75 157 THR A CA 1
ATOM 1232 C C . THR A 1 157 ? 1.143 5.496 -18.377 1.00 88.75 157 THR A C 1
ATOM 1234 O O . THR A 1 157 ? 0.601 4.658 -19.099 1.00 88.75 157 THR A O 1
ATOM 1237 N N . VAL A 1 158 ? 1.421 5.239 -17.093 1.00 90.94 158 VAL A N 1
ATOM 1238 C CA . VAL A 1 158 ? 1.106 3.960 -16.453 1.00 90.94 158 VAL A CA 1
ATOM 1239 C C . VAL A 1 158 ? -0.409 3.780 -16.382 1.00 90.94 158 VAL A C 1
ATOM 1241 O O . VAL A 1 158 ? -1.137 4.609 -15.842 1.00 90.94 158 VAL A O 1
ATOM 1244 N N . SER A 1 159 ? -0.887 2.658 -16.923 1.00 92.50 159 SER A N 1
ATOM 1245 C CA . SER A 1 159 ? -2.310 2.308 -16.890 1.00 92.50 159 SER A CA 1
ATOM 1246 C C . SER A 1 159 ? -2.846 2.166 -15.460 1.00 92.50 159 SER A C 1
ATOM 1248 O O . SER A 1 159 ? -2.105 1.809 -14.542 1.00 92.50 159 SER A O 1
ATOM 1250 N N . TRP A 1 160 ? -4.159 2.332 -15.281 1.00 93.31 160 TRP A N 1
ATOM 1251 C CA . TRP A 1 160 ? -4.819 2.151 -13.981 1.00 93.31 160 TRP A CA 1
ATOM 1252 C C . TRP A 1 160 ? -4.534 0.785 -13.338 1.00 93.31 160 TRP A C 1
ATOM 1254 O O . TRP A 1 160 ? -4.319 0.697 -12.131 1.00 93.31 160 TRP A O 1
ATOM 1264 N N . ALA A 1 161 ? -4.441 -0.272 -14.150 1.00 92.12 161 ALA A N 1
ATOM 1265 C CA . ALA A 1 161 ? -4.068 -1.608 -13.696 1.00 92.12 161 ALA A CA 1
ATOM 1266 C C . ALA A 1 161 ? -2.678 -1.631 -13.027 1.00 92.12 161 ALA A C 1
ATOM 1268 O O . ALA A 1 161 ? -2.509 -2.249 -11.975 1.00 92.12 161 ALA A O 1
ATOM 1269 N N . GLY A 1 162 ? -1.711 -0.890 -13.579 1.00 92.00 162 GLY A N 1
ATOM 1270 C CA . GLY A 1 162 ? -0.370 -0.732 -13.011 1.00 92.00 162 GLY A CA 1
ATOM 1271 C C . GLY A 1 162 ? -0.339 0.128 -11.747 1.00 92.00 162 GLY A C 1
ATOM 1272 O O . GLY A 1 162 ? 0.385 -0.199 -10.808 1.00 92.00 162 GLY A O 1
ATOM 1273 N N . ILE A 1 163 ? -1.170 1.174 -11.679 1.00 95.25 163 ILE A N 1
ATOM 1274 C CA . ILE A 1 163 ? -1.346 1.990 -10.465 1.00 95.25 163 ILE A CA 1
ATOM 1275 C C . ILE A 1 163 ? -1.900 1.121 -9.330 1.00 95.25 163 ILE A C 1
ATOM 1277 O O . ILE A 1 163 ? -1.335 1.092 -8.239 1.00 95.25 163 ILE A O 1
ATOM 1281 N N . MET A 1 164 ? -2.953 0.344 -9.593 1.00 96.06 164 MET A N 1
ATOM 1282 C CA . MET A 1 164 ? -3.551 -0.565 -8.611 1.00 96.06 164 MET A CA 1
ATOM 1283 C C . MET A 1 164 ? -2.590 -1.679 -8.172 1.00 96.06 164 MET A C 1
ATOM 1285 O O . MET A 1 164 ? -2.525 -2.012 -6.984 1.00 96.06 164 MET A O 1
ATOM 1289 N N . ALA A 1 165 ? -1.794 -2.217 -9.102 1.00 93.81 165 ALA A N 1
ATOM 1290 C CA . ALA A 1 165 ? -0.738 -3.177 -8.791 1.00 93.81 165 ALA A CA 1
ATOM 1291 C C . ALA A 1 165 ? 0.334 -2.563 -7.879 1.00 93.81 165 ALA A C 1
ATOM 1293 O O . ALA A 1 165 ? 0.706 -3.165 -6.871 1.00 93.81 165 ALA A O 1
ATOM 1294 N N . GLY A 1 166 ? 0.790 -1.348 -8.195 1.00 94.69 166 GLY A N 1
ATOM 1295 C CA . GLY A 1 166 ? 1.735 -0.594 -7.374 1.00 94.69 166 GLY A CA 1
ATOM 1296 C C . GLY A 1 166 ? 1.185 -0.292 -5.979 1.00 94.69 166 GLY A C 1
ATOM 1297 O O . GLY A 1 166 ? 1.900 -0.469 -4.996 1.00 94.69 166 GLY A O 1
ATOM 1298 N N . PHE A 1 167 ? -0.091 0.088 -5.873 1.00 95.81 167 PHE A N 1
ATOM 1299 C CA . PHE A 1 167 ? -0.755 0.371 -4.598 1.00 95.81 167 PHE A CA 1
ATOM 1300 C C . PHE A 1 167 ? -0.746 -0.855 -3.677 1.00 95.81 167 PHE A C 1
ATOM 1302 O O . PHE A 1 167 ? -0.333 -0.775 -2.519 1.00 95.81 167 PHE A O 1
A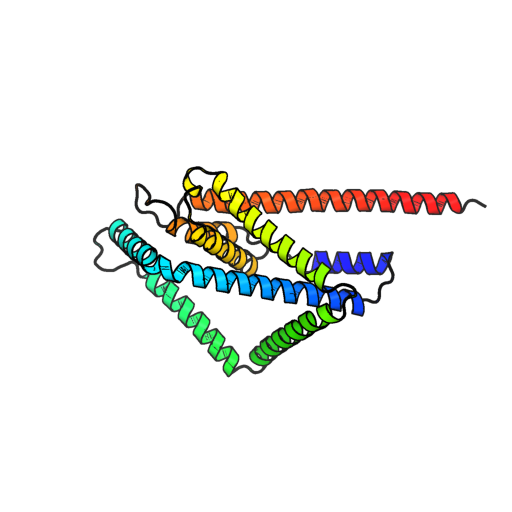TOM 1309 N N . VAL A 1 168 ? -1.134 -2.016 -4.214 1.00 95.00 168 VAL A N 1
ATOM 1310 C CA . VAL A 1 168 ? -1.090 -3.297 -3.497 1.00 95.00 168 VAL A CA 1
ATOM 1311 C C . VAL A 1 168 ? 0.341 -3.667 -3.097 1.00 95.00 168 VAL A C 1
ATOM 1313 O O . VAL A 1 168 ? 0.571 -4.079 -1.961 1.00 95.00 168 VAL A O 1
ATOM 1316 N N . ALA A 1 169 ? 1.312 -3.494 -3.996 1.00 93.75 169 ALA A N 1
ATOM 1317 C CA . ALA A 1 169 ? 2.717 -3.779 -3.714 1.00 93.75 169 ALA A CA 1
ATOM 1318 C C . ALA A 1 169 ? 3.258 -2.907 -2.571 1.00 93.75 169 ALA A C 1
ATOM 1320 O O . ALA A 1 169 ? 3.931 -3.403 -1.666 1.00 93.75 169 ALA A O 1
ATOM 1321 N N . GLY A 1 170 ? 2.898 -1.622 -2.568 1.00 93.19 170 GLY A N 1
ATOM 1322 C CA . GLY A 1 170 ? 3.191 -0.701 -1.477 1.00 93.19 170 GLY A CA 1
ATOM 1323 C C . GLY A 1 170 ? 2.551 -1.143 -0.158 1.00 93.19 170 GLY A C 1
ATOM 1324 O O . GLY A 1 170 ? 3.234 -1.216 0.865 1.00 93.19 170 GLY A O 1
ATOM 1325 N N . ALA A 1 171 ? 1.268 -1.520 -0.171 1.00 91.88 171 ALA A N 1
ATOM 1326 C CA . ALA A 1 171 ? 0.584 -2.027 1.019 1.00 91.88 171 ALA A CA 1
ATOM 1327 C C . ALA A 1 171 ? 1.295 -3.258 1.611 1.00 91.88 171 ALA A C 1
ATOM 1329 O O . ALA A 1 171 ? 1.526 -3.312 2.819 1.00 91.88 171 ALA A O 1
ATOM 1330 N N . ILE A 1 172 ? 1.734 -4.198 0.765 1.00 89.94 172 ILE A N 1
ATOM 1331 C CA . ILE A 1 172 ? 2.548 -5.348 1.189 1.00 89.94 172 ILE A CA 1
ATOM 1332 C C . ILE A 1 172 ? 3.873 -4.875 1.808 1.00 89.94 172 ILE A C 1
ATOM 1334 O O . ILE A 1 172 ? 4.262 -5.370 2.865 1.00 89.94 172 ILE A O 1
ATOM 1338 N N . GLY A 1 173 ? 4.546 -3.888 1.211 1.00 88.50 173 GLY A N 1
ATOM 1339 C CA . GLY A 1 173 ? 5.802 -3.348 1.739 1.00 88.50 173 GLY A CA 1
ATOM 1340 C C . GLY A 1 173 ? 5.684 -2.767 3.155 1.00 88.50 173 GLY A C 1
ATOM 1341 O O . GLY A 1 173 ? 6.584 -2.958 3.974 1.00 88.50 173 GLY A O 1
ATOM 1342 N N . ILE A 1 174 ? 4.557 -2.124 3.476 1.00 88.19 174 ILE A N 1
ATOM 1343 C CA . ILE A 1 174 ? 4.259 -1.614 4.830 1.00 88.19 174 ILE A CA 1
ATOM 1344 C C . ILE A 1 174 ? 3.941 -2.748 5.815 1.00 88.19 174 ILE A C 1
ATOM 1346 O O . ILE A 1 174 ? 4.247 -2.633 7.002 1.00 88.19 174 ILE A O 1
ATOM 1350 N N . VAL A 1 175 ? 3.334 -3.842 5.346 1.00 85.56 175 VAL A N 1
ATOM 1351 C CA . VAL A 1 175 ? 3.048 -5.021 6.180 1.00 85.56 175 VAL A CA 1
ATOM 1352 C C . VAL A 1 175 ? 4.331 -5.778 6.525 1.00 85.56 175 VAL A C 1
ATOM 1354 O O . VAL A 1 175 ? 4.485 -6.233 7.658 1.00 85.56 175 VAL A O 1
ATOM 1357 N N . LEU A 1 176 ? 5.259 -5.906 5.571 1.00 83.38 176 LEU A N 1
ATOM 1358 C CA . LEU A 1 176 ? 6.505 -6.653 5.758 1.00 83.38 176 LEU A CA 1
ATOM 1359 C C . LEU A 1 176 ? 7.494 -5.946 6.687 1.00 83.38 176 LEU A C 1
ATOM 1361 O O . LEU A 1 176 ? 8.155 -6.599 7.493 1.00 83.38 176 LEU A O 1
ATOM 1365 N N . VAL A 1 177 ? 7.611 -4.621 6.576 1.00 87.19 177 VAL A N 1
ATOM 1366 C CA . VAL A 1 177 ? 8.547 -3.826 7.377 1.00 87.19 177 VAL A CA 1
ATOM 1367 C C . VAL A 1 177 ? 7.819 -2.671 8.031 1.00 87.19 177 VAL A C 1
ATOM 1369 O O . VAL A 1 177 ? 7.068 -1.941 7.390 1.00 87.19 177 VAL A O 1
ATOM 1372 N N . GLN A 1 178 ? 8.095 -2.455 9.318 1.00 80.88 178 GLN A N 1
ATOM 1373 C CA . GLN A 1 178 ? 7.499 -1.365 10.075 1.00 80.88 178 GLN A CA 1
ATOM 1374 C C . GLN A 1 178 ? 7.734 -0.012 9.377 1.00 80.88 178 GLN A C 1
ATOM 1376 O O . GLN A 1 178 ? 8.865 0.451 9.255 1.00 80.88 178 GLN A O 1
ATOM 1381 N N . GLY A 1 179 ? 6.644 0.635 8.957 1.00 80.19 179 GLY A N 1
ATOM 1382 C CA . GLY A 1 179 ? 6.685 1.926 8.263 1.00 80.19 179 GLY A CA 1
ATOM 1383 C C . GLY A 1 179 ? 7.130 1.847 6.798 1.00 80.19 179 GLY A C 1
ATOM 1384 O O . GLY A 1 179 ? 7.190 2.879 6.139 1.00 80.19 179 GLY A O 1
ATOM 1385 N N . GLY A 1 180 ? 7.432 0.655 6.274 1.00 86.06 180 GLY A N 1
ATOM 1386 C CA . GLY A 1 180 ? 7.737 0.426 4.861 1.00 86.06 180 GLY A CA 1
ATOM 1387 C C . GLY A 1 180 ? 9.016 1.090 4.343 1.00 86.06 180 GLY A C 1
ATOM 1388 O O . GLY A 1 180 ? 9.187 1.173 3.131 1.00 86.06 180 GLY A O 1
ATOM 1389 N N . ILE A 1 181 ? 9.915 1.571 5.209 1.00 90.19 181 ILE A N 1
ATOM 1390 C CA . ILE A 1 181 ? 11.143 2.263 4.779 1.00 90.19 181 ILE A CA 1
ATOM 1391 C C . ILE A 1 181 ? 11.961 1.337 3.868 1.00 90.19 181 ILE A C 1
ATOM 1393 O O . ILE A 1 181 ? 12.281 0.209 4.242 1.00 90.19 181 ILE A O 1
ATOM 1397 N N . GLY A 1 182 ? 12.278 1.804 2.659 1.00 89.56 182 GLY A N 1
ATOM 1398 C CA . GLY A 1 182 ? 13.011 1.045 1.640 1.00 89.56 182 GLY A CA 1
ATOM 1399 C C . GLY A 1 182 ? 12.175 -0.026 0.927 1.00 89.56 182 GLY A C 1
ATOM 1400 O O . GLY A 1 182 ? 12.168 -0.060 -0.301 1.00 89.56 182 GLY A O 1
ATOM 1401 N N . VAL A 1 183 ? 11.418 -0.850 1.662 1.00 91.31 183 VAL A N 1
ATOM 1402 C CA . VAL A 1 183 ? 10.605 -1.935 1.076 1.00 91.31 183 VAL A CA 1
ATOM 1403 C C . VAL A 1 183 ? 9.418 -1.398 0.283 1.00 91.31 183 VAL A C 1
ATOM 1405 O O . VAL A 1 183 ? 9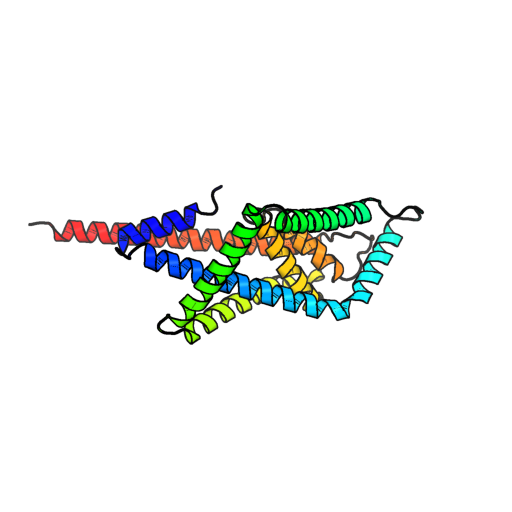.173 -1.874 -0.821 1.00 91.31 183 VAL A O 1
ATOM 1408 N N . TYR A 1 184 ? 8.711 -0.384 0.793 1.00 93.62 184 TYR A N 1
ATOM 1409 C CA . TYR A 1 184 ? 7.591 0.232 0.077 1.00 93.62 184 TYR A CA 1
ATOM 1410 C C . TYR A 1 184 ? 8.047 0.835 -1.261 1.00 93.62 184 TYR A C 1
ATOM 1412 O O . TYR A 1 184 ? 7.522 0.402 -2.289 1.00 93.62 184 TYR A O 1
ATOM 1420 N N . PRO A 1 185 ? 9.050 1.743 -1.310 1.00 94.25 185 PRO A N 1
ATOM 1421 C CA . PRO A 1 185 ? 9.529 2.284 -2.580 1.00 94.25 185 PRO A CA 1
ATOM 1422 C C . PRO A 1 185 ? 10.014 1.202 -3.544 1.00 94.25 185 PRO A C 1
ATOM 1424 O O . PRO A 1 185 ? 9.694 1.259 -4.727 1.00 94.25 185 PRO A O 1
ATOM 1427 N N . ALA A 1 186 ? 10.736 0.192 -3.049 1.00 91.69 186 ALA A N 1
ATOM 1428 C CA . ALA A 1 186 ? 11.255 -0.889 -3.881 1.00 91.69 186 ALA A CA 1
ATOM 1429 C C . ALA A 1 186 ? 10.141 -1.752 -4.493 1.00 91.69 186 ALA A C 1
ATOM 1431 O O . ALA A 1 186 ? 10.198 -2.076 -5.678 1.00 91.69 186 ALA A O 1
ATOM 1432 N N . PHE A 1 187 ? 9.117 -2.111 -3.715 1.00 93.12 187 PHE A N 1
ATOM 1433 C CA . PHE A 1 187 ? 8.009 -2.945 -4.189 1.00 93.12 187 PHE A CA 1
ATOM 1434 C C . PHE A 1 187 ? 7.127 -2.194 -5.184 1.00 93.12 187 PHE A C 1
ATOM 1436 O O . PHE A 1 187 ? 6.773 -2.747 -6.227 1.00 93.12 187 PHE A O 1
ATOM 1443 N N . VAL A 1 188 ? 6.826 -0.922 -4.900 1.00 93.88 188 VAL A N 1
ATOM 1444 C CA . VAL A 1 188 ? 6.131 -0.041 -5.847 1.00 93.88 188 VAL A CA 1
ATOM 1445 C C . VAL A 1 188 ? 6.934 0.054 -7.144 1.00 93.88 188 VAL A C 1
ATOM 1447 O O . VAL A 1 188 ? 6.378 -0.174 -8.215 1.00 93.88 188 VAL A O 1
ATOM 1450 N N . ALA A 1 189 ? 8.243 0.304 -7.061 1.00 91.50 189 ALA A N 1
ATOM 1451 C CA . ALA A 1 189 ? 9.107 0.429 -8.230 1.00 91.50 189 ALA A CA 1
ATOM 1452 C C . ALA A 1 189 ? 9.155 -0.848 -9.071 1.00 91.50 189 ALA A C 1
ATOM 1454 O O . ALA A 1 189 ? 9.033 -0.775 -10.293 1.00 91.50 189 ALA A O 1
ATOM 1455 N N . LEU A 1 190 ? 9.305 -2.010 -8.434 1.00 88.69 190 LEU A N 1
ATOM 1456 C CA . LEU A 1 190 ? 9.381 -3.302 -9.112 1.00 88.69 190 LEU A CA 1
ATOM 1457 C C . LEU A 1 190 ? 8.116 -3.570 -9.925 1.00 88.69 190 LEU A C 1
ATOM 1459 O O . LEU A 1 190 ? 8.201 -3.920 -11.099 1.00 88.69 190 LEU A O 1
ATOM 1463 N N . ILE A 1 191 ? 6.946 -3.362 -9.322 1.00 89.81 191 ILE A N 1
ATOM 1464 C CA . ILE A 1 191 ? 5.673 -3.627 -9.992 1.00 89.81 191 ILE A CA 1
ATOM 1465 C C . ILE A 1 191 ? 5.370 -2.571 -11.052 1.00 89.81 191 ILE A C 1
ATOM 1467 O O . ILE A 1 191 ? 5.035 -2.922 -12.179 1.00 89.81 191 ILE A O 1
ATOM 1471 N N . VAL A 1 192 ? 5.539 -1.285 -10.743 1.00 91.06 192 VAL A N 1
ATOM 1472 C CA . VAL A 1 192 ? 5.260 -0.194 -11.691 1.00 91.06 192 VAL A CA 1
ATOM 1473 C C . VAL A 1 192 ? 6.187 -0.253 -12.906 1.00 91.06 192 VAL A C 1
ATOM 1475 O O . VAL A 1 192 ? 5.740 0.023 -14.019 1.00 91.06 192 VAL A O 1
ATOM 1478 N N . SER A 1 193 ? 7.443 -0.685 -12.739 1.00 88.12 193 SER A N 1
ATOM 1479 C CA . SER A 1 193 ? 8.412 -0.774 -13.843 1.00 88.12 193 SER A CA 1
ATOM 1480 C C . SER A 1 193 ? 7.962 -1.695 -14.980 1.00 88.12 193 SER A C 1
ATOM 1482 O O . SER A 1 193 ? 8.322 -1.446 -16.135 1.00 88.12 193 SER A O 1
ATOM 1484 N N . VAL A 1 194 ? 7.136 -2.702 -14.673 1.00 85.81 194 VAL A N 1
ATOM 1485 C CA . VAL A 1 194 ? 6.517 -3.609 -15.654 1.00 85.81 194 VAL A CA 1
ATOM 1486 C C . VAL A 1 194 ? 5.571 -2.848 -16.591 1.00 85.81 194 VAL A C 1
ATOM 1488 O O . VAL A 1 194 ? 5.524 -3.126 -17.790 1.00 85.81 194 VAL A O 1
ATOM 1491 N N . TYR A 1 195 ? 4.868 -1.843 -16.071 1.00 87.06 195 TYR A N 1
ATOM 1492 C CA . TYR A 1 195 ? 3.859 -1.069 -16.798 1.00 87.06 195 TYR A CA 1
ATOM 1493 C C . TYR A 1 195 ? 4.408 0.189 -17.483 1.00 87.06 195 TYR A C 1
ATOM 1495 O O . TYR A 1 195 ? 3.668 0.861 -18.195 1.00 87.06 195 TYR A O 1
ATOM 1503 N N . MET A 1 196 ? 5.684 0.523 -17.288 1.00 86.12 196 MET A N 1
ATOM 1504 C CA . MET A 1 196 ? 6.324 1.691 -17.909 1.00 86.12 196 MET A CA 1
ATOM 1505 C C . MET A 1 196 ? 6.966 1.338 -19.267 1.00 86.12 196 MET A C 1
ATOM 1507 O O . MET A 1 196 ? 7.415 0.203 -19.421 1.00 86.12 196 MET A O 1
ATOM 1511 N N . PRO A 1 197 ? 7.082 2.266 -20.242 1.00 76.12 197 PRO A N 1
ATOM 1512 C CA . PRO A 1 197 ? 7.648 2.011 -21.586 1.00 76.12 197 PRO A CA 1
ATOM 1513 C C . PRO A 1 197 ? 9.095 1.511 -21.552 1.00 76.12 197 PRO A C 1
ATOM 1515 O O . PRO A 1 197 ? 9.862 2.048 -20.773 1.00 76.12 197 PRO A O 1
ATOM 1518 N N . SER A 1 198 ? 9.502 0.495 -22.331 1.00 65.56 198 SER A N 1
ATOM 1519 C CA . SER A 1 198 ? 10.824 -0.183 -22.232 1.00 65.56 198 SER A CA 1
ATOM 1520 C C . SER A 1 198 ? 12.019 0.777 -22.059 1.00 65.56 198 SER A C 1
ATOM 1522 O O . SER A 1 198 ? 12.072 1.772 -22.775 1.00 65.56 198 SER A O 1
ATOM 1524 N N . PRO A 1 199 ? 12.962 0.522 -21.126 1.00 64.25 199 PRO A N 1
ATOM 1525 C CA . PRO A 1 199 ? 14.103 1.408 -20.937 1.00 64.25 199 PRO A CA 1
ATOM 1526 C C . PRO A 1 199 ? 15.106 1.247 -22.081 1.00 64.25 199 PRO A C 1
ATOM 1528 O O . PRO A 1 199 ? 15.361 0.129 -22.536 1.00 64.25 199 PRO A O 1
ATOM 1531 N N . GLU A 1 200 ? 15.740 2.349 -22.469 1.00 56.22 200 GLU A N 1
ATOM 1532 C CA . GLU A 1 200 ? 16.968 2.344 -23.266 1.00 56.22 200 GLU A CA 1
ATOM 1533 C C . GLU A 1 200 ? 18.102 1.748 -22.404 1.00 56.22 200 GLU A C 1
ATOM 1535 O O . GLU A 1 200 ? 18.825 2.467 -21.724 1.00 56.22 200 GLU A O 1
ATOM 1540 N N . GLY A 1 201 ? 18.189 0.413 -22.317 1.00 58.88 201 GLY A N 1
ATOM 1541 C CA . GLY A 1 201 ? 19.218 -0.281 -21.520 1.00 58.88 201 GLY A CA 1
ATOM 1542 C C . GLY A 1 201 ? 18.784 -1.542 -20.758 1.00 58.88 201 GLY A C 1
ATOM 1543 O O . GLY A 1 201 ? 19.602 -2.123 -20.055 1.00 58.88 201 GLY A O 1
ATOM 1544 N N . GLY A 1 202 ? 17.525 -1.989 -20.866 1.00 58.03 202 GLY A N 1
ATOM 1545 C CA . GLY A 1 202 ? 17.124 -3.349 -20.447 1.00 58.03 202 GLY A CA 1
ATOM 1546 C C . GLY A 1 202 ? 17.020 -3.636 -18.936 1.00 58.03 202 GLY A C 1
ATOM 1547 O O . GLY A 1 202 ? 16.827 -4.786 -18.548 1.00 58.03 202 GLY A O 1
ATOM 1548 N N . GLY A 1 203 ? 17.110 -2.627 -18.063 1.00 62.44 203 GLY A N 1
ATOM 1549 C CA . GLY A 1 203 ? 16.969 -2.806 -16.610 1.00 62.44 203 GLY A CA 1
ATOM 1550 C C . GLY A 1 203 ? 15.533 -3.113 -16.147 1.00 62.44 203 GLY A C 1
ATOM 1551 O O . GLY A 1 203 ? 14.579 -2.483 -16.603 1.00 62.44 203 GLY A O 1
ATOM 1552 N N . LEU A 1 204 ? 15.379 -4.049 -15.195 1.00 63.03 204 LEU A N 1
ATOM 1553 C CA . LEU A 1 204 ? 14.081 -4.409 -14.587 1.00 63.03 204 LEU A CA 1
ATOM 1554 C C . LEU A 1 204 ? 13.562 -3.330 -13.617 1.00 63.03 204 LEU A C 1
ATOM 1556 O O . LEU A 1 204 ? 12.360 -3.093 -13.531 1.00 63.03 204 LEU A O 1
ATOM 1560 N N . LEU A 1 205 ? 14.475 -2.691 -12.878 1.00 69.56 205 LEU A N 1
ATOM 1561 C CA . LEU A 1 205 ? 14.182 -1.609 -11.938 1.00 69.56 205 LEU A CA 1
ATOM 1562 C C . LEU A 1 205 ? 14.497 -0.267 -12.588 1.00 69.56 205 LEU A C 1
ATOM 1564 O O . LEU A 1 205 ? 15.640 0.003 -12.953 1.00 69.56 205 LEU A O 1
ATOM 1568 N N . ARG A 1 206 ? 13.476 0.580 -12.696 1.00 79.50 206 ARG A N 1
ATOM 1569 C CA . ARG A 1 206 ? 13.603 1.915 -13.278 1.00 79.50 206 ARG A CA 1
ATOM 1570 C C . ARG A 1 206 ? 13.920 2.950 -12.207 1.00 79.50 206 ARG A C 1
ATOM 1572 O O . ARG A 1 206 ? 13.174 3.018 -11.221 1.00 79.50 206 ARG A O 1
ATOM 1579 N N . PRO A 1 207 ? 14.951 3.791 -12.395 1.00 87.25 207 PRO A N 1
ATOM 1580 C CA . PRO A 1 207 ? 15.223 4.905 -11.492 1.00 87.25 207 PRO A CA 1
ATOM 1581 C C . PRO A 1 207 ? 14.000 5.806 -11.286 1.00 87.25 207 PRO A C 1
ATOM 1583 O O . PRO A 1 207 ? 13.744 6.244 -10.170 1.00 87.25 207 PRO A O 1
ATOM 1586 N N . GLU A 1 208 ? 13.192 6.016 -12.326 1.00 88.94 208 GLU A N 1
ATOM 1587 C CA . GLU A 1 208 ? 11.987 6.847 -12.287 1.00 88.94 208 GLU A CA 1
ATOM 1588 C C . GLU A 1 208 ? 10.868 6.202 -11.458 1.00 88.94 208 GLU A C 1
ATOM 1590 O O . GLU A 1 208 ? 10.203 6.884 -10.680 1.00 88.94 208 GLU A O 1
ATOM 1595 N N . ALA A 1 209 ? 10.686 4.879 -11.566 1.00 90.69 209 ALA A N 1
ATOM 1596 C CA . ALA A 1 209 ? 9.721 4.143 -10.746 1.00 90.69 209 ALA A CA 1
ATOM 1597 C C . ALA A 1 209 ? 10.139 4.127 -9.267 1.00 90.69 209 ALA A C 1
ATOM 1599 O O . ALA A 1 209 ? 9.296 4.233 -8.375 1.00 90.69 209 ALA A O 1
ATOM 1600 N N . LEU A 1 210 ? 11.446 4.032 -9.004 1.00 92.12 210 LEU A N 1
ATOM 1601 C CA . LEU A 1 210 ? 12.004 4.113 -7.656 1.00 92.12 210 LEU A CA 1
ATOM 1602 C C . LEU A 1 210 ? 11.861 5.518 -7.067 1.00 92.12 210 LEU A C 1
ATOM 1604 O O . LEU A 1 210 ? 11.443 5.653 -5.918 1.00 92.12 210 LEU A O 1
ATOM 1608 N N . ALA A 1 211 ? 12.146 6.555 -7.856 1.00 92.38 211 ALA A N 1
ATOM 1609 C CA . ALA A 1 211 ? 11.939 7.946 -7.469 1.00 92.38 211 ALA A CA 1
ATOM 1610 C C . ALA A 1 211 ? 10.469 8.208 -7.123 1.00 92.38 211 ALA A C 1
ATOM 1612 O O . ALA A 1 211 ? 10.181 8.808 -6.093 1.00 92.38 211 ALA A O 1
ATOM 1613 N N . MET A 1 212 ? 9.543 7.684 -7.926 1.00 92.44 212 MET A N 1
ATOM 1614 C CA . MET A 1 212 ? 8.107 7.756 -7.675 1.00 92.44 212 MET A CA 1
ATOM 1615 C C . MET A 1 212 ? 7.694 7.055 -6.368 1.00 92.44 212 MET A C 1
ATOM 1617 O O . MET A 1 212 ? 6.992 7.637 -5.539 1.00 92.44 212 MET A O 1
ATOM 1621 N N . GLY A 1 213 ? 8.174 5.828 -6.134 1.00 93.44 213 GLY A N 1
ATOM 1622 C CA . GLY A 1 213 ? 7.919 5.102 -4.886 1.00 93.44 213 GLY A CA 1
ATOM 1623 C C . GLY A 1 213 ? 8.424 5.853 -3.647 1.00 93.44 213 GLY A C 1
ATOM 1624 O O . GLY A 1 213 ? 7.730 5.915 -2.630 1.00 93.44 213 GLY A O 1
ATOM 1625 N N . TRP A 1 214 ? 9.605 6.474 -3.740 1.00 94.50 214 TRP A N 1
ATOM 1626 C CA . TRP A 1 214 ? 10.137 7.339 -2.686 1.00 94.50 214 TRP A CA 1
ATOM 1627 C C . TRP A 1 214 ? 9.336 8.625 -2.524 1.00 94.50 214 TRP A C 1
ATOM 1629 O O . TRP A 1 214 ? 9.079 9.024 -1.393 1.00 94.50 214 TRP A O 1
ATOM 1639 N N . LEU A 1 215 ? 8.916 9.253 -3.621 1.00 94.38 215 LEU A N 1
ATOM 1640 C CA . LEU A 1 215 ? 8.140 10.489 -3.604 1.00 94.38 215 LEU A CA 1
ATOM 1641 C C . LEU A 1 215 ? 6.839 10.300 -2.827 1.00 94.38 215 LEU A C 1
ATOM 1643 O O . LEU A 1 215 ? 6.579 11.062 -1.897 1.00 94.38 215 LEU A O 1
ATOM 1647 N N . ILE A 1 216 ? 6.062 9.258 -3.144 1.00 93.81 216 ILE A N 1
ATOM 1648 C CA . ILE A 1 216 ? 4.809 8.973 -2.429 1.00 93.81 216 ILE A CA 1
ATOM 1649 C C . ILE A 1 216 ? 5.084 8.699 -0.948 1.00 93.81 216 ILE A C 1
ATOM 1651 O O . ILE A 1 216 ? 4.432 9.277 -0.078 1.00 93.81 216 ILE A O 1
ATOM 1655 N N . TRP A 1 217 ? 6.066 7.842 -0.652 1.00 94.50 217 TRP A N 1
ATOM 1656 C CA . TRP A 1 217 ? 6.375 7.454 0.722 1.00 94.50 217 TRP A CA 1
ATOM 1657 C C . TRP A 1 217 ? 6.840 8.644 1.570 1.00 94.50 217 TRP A C 1
ATOM 1659 O O . TRP A 1 217 ? 6.349 8.843 2.681 1.00 94.50 217 TRP A O 1
ATOM 1669 N N . VAL A 1 218 ? 7.758 9.464 1.048 1.00 94.38 218 VAL A N 1
ATOM 1670 C CA . VAL A 1 218 ? 8.259 10.660 1.737 1.00 94.38 218 VAL A CA 1
ATOM 1671 C C . VAL A 1 218 ? 7.135 11.669 1.919 1.00 94.38 218 VAL A C 1
ATOM 1673 O O . VAL A 1 218 ? 6.968 12.168 3.028 1.00 94.38 218 VAL A O 1
ATOM 1676 N N . ALA A 1 219 ? 6.336 11.942 0.883 1.00 92.94 219 ALA A N 1
ATOM 1677 C CA . ALA A 1 219 ? 5.223 12.883 0.978 1.00 92.94 219 ALA A CA 1
ATOM 1678 C C . ALA A 1 219 ? 4.224 12.463 2.067 1.00 92.94 219 ALA A C 1
ATOM 1680 O O . ALA A 1 219 ? 3.865 13.270 2.926 1.00 92.94 219 ALA A O 1
ATOM 1681 N N . GLN A 1 220 ? 3.839 11.184 2.092 1.00 91.38 220 GLN A N 1
ATOM 1682 C CA . GLN A 1 220 ? 2.935 10.636 3.102 1.00 91.38 220 GLN A CA 1
ATOM 1683 C C . GLN A 1 220 ? 3.546 10.669 4.512 1.00 91.38 220 GLN A C 1
ATOM 1685 O O . GLN A 1 220 ? 2.874 11.073 5.467 1.00 91.38 220 GLN A O 1
ATOM 1690 N N . THR A 1 221 ? 4.814 10.279 4.663 1.00 91.38 221 THR A N 1
ATOM 1691 C CA . THR A 1 221 ? 5.509 10.281 5.959 1.00 91.38 221 THR A CA 1
ATOM 1692 C C . THR A 1 221 ? 5.676 11.702 6.494 1.00 91.38 221 THR A C 1
ATOM 1694 O O . THR A 1 221 ? 5.354 11.956 7.653 1.00 91.38 221 THR A O 1
ATOM 1697 N N . VAL A 1 222 ? 6.116 12.652 5.662 1.00 93.12 222 VAL A N 1
ATOM 1698 C CA . VAL A 1 222 ? 6.259 14.066 6.046 1.00 93.12 222 VAL A CA 1
ATOM 1699 C C . VAL A 1 222 ? 4.908 14.648 6.439 1.00 93.12 222 VAL A C 1
ATOM 1701 O O . VAL A 1 222 ? 4.805 15.256 7.501 1.00 93.12 222 VAL A O 1
ATOM 1704 N N . MET A 1 223 ? 3.858 14.412 5.647 1.00 91.88 223 MET A N 1
ATOM 1705 C CA . MET A 1 223 ? 2.505 14.864 5.976 1.00 91.88 223 MET A CA 1
ATOM 1706 C C . MET A 1 223 ? 2.042 14.308 7.329 1.00 91.88 223 MET A C 1
ATOM 1708 O O . MET A 1 223 ? 1.581 15.069 8.178 1.00 91.88 223 MET A O 1
ATOM 1712 N N . THR A 1 224 ? 2.258 13.014 7.580 1.00 88.00 224 THR A N 1
ATOM 1713 C CA . THR A 1 224 ? 1.899 12.372 8.854 1.00 88.00 224 THR A CA 1
ATOM 1714 C C . THR A 1 224 ? 2.671 12.971 10.033 1.00 88.00 224 THR A C 1
ATOM 1716 O O . THR A 1 224 ? 2.082 13.235 11.081 1.00 88.00 224 THR A O 1
ATOM 1719 N N . ILE A 1 225 ? 3.974 13.227 9.874 1.00 88.94 225 ILE A N 1
ATOM 1720 C CA . ILE A 1 225 ? 4.814 13.844 10.911 1.00 88.94 225 ILE A CA 1
ATOM 1721 C C . ILE A 1 225 ? 4.367 15.284 11.189 1.00 88.94 225 ILE A C 1
ATOM 1723 O O . ILE A 1 225 ? 4.239 15.664 12.350 1.00 88.94 225 ILE A O 1
ATOM 1727 N N . VAL A 1 226 ? 4.103 16.080 10.151 1.00 92.56 226 VAL A N 1
ATOM 1728 C CA . VAL A 1 226 ? 3.719 17.494 10.284 1.00 92.56 226 VAL A CA 1
ATOM 1729 C C . VAL A 1 226 ? 2.333 17.631 10.907 1.00 92.56 226 VAL A C 1
ATOM 1731 O O . VAL A 1 226 ? 2.181 18.331 11.906 1.00 92.56 226 VAL A O 1
ATOM 1734 N N . VAL A 1 227 ? 1.324 16.944 10.365 1.00 90.12 227 VAL A N 1
ATOM 1735 C CA . VAL A 1 227 ? -0.055 17.008 10.877 1.00 90.12 227 VAL A CA 1
ATOM 1736 C C . VAL A 1 227 ? -0.141 16.376 12.266 1.00 90.12 227 VAL A C 1
ATOM 1738 O O . VAL A 1 227 ? -0.769 16.937 13.166 1.00 90.12 227 VAL A O 1
ATOM 1741 N N . GLY A 1 228 ? 0.538 15.244 12.475 1.00 85.06 228 GLY A N 1
ATOM 1742 C CA . GLY A 1 228 ? 0.627 14.594 13.780 1.00 85.06 228 GLY A CA 1
ATOM 1743 C C . GLY A 1 228 ? 1.316 15.477 14.823 1.00 85.06 228 GLY A C 1
ATOM 1744 O O . GLY A 1 228 ? 0.806 15.633 15.932 1.00 85.06 228 GLY A O 1
ATOM 1745 N N . GLY A 1 229 ? 2.430 16.115 14.458 1.00 86.06 229 GLY A N 1
ATOM 1746 C CA . GLY A 1 229 ? 3.143 17.063 15.311 1.00 86.06 229 GLY A CA 1
ATOM 1747 C C . GLY A 1 229 ? 2.302 18.294 15.650 1.00 86.06 229 GLY A C 1
ATOM 1748 O O . GLY A 1 229 ? 2.202 18.668 16.818 1.00 86.06 229 GLY A O 1
ATOM 1749 N N . LEU A 1 230 ? 1.628 18.883 14.658 1.00 88.88 230 LEU A N 1
ATOM 1750 C CA . LEU A 1 230 ? 0.730 20.021 14.858 1.00 88.88 230 LEU A CA 1
ATOM 1751 C C . LEU A 1 230 ? -0.424 19.670 15.807 1.00 88.88 230 LEU A C 1
ATOM 1753 O O . LEU A 1 230 ? -0.734 20.446 16.708 1.00 88.88 230 LEU A O 1
ATOM 1757 N N . SER A 1 231 ? -1.017 18.484 15.654 1.00 84.81 231 SER A N 1
ATOM 1758 C CA . SER A 1 231 ? -2.074 17.991 16.543 1.00 84.81 231 SER A CA 1
ATOM 1759 C C . SER A 1 231 ? -1.609 17.921 18.003 1.00 84.81 231 SER A C 1
ATOM 1761 O O . SER A 1 231 ? -2.287 18.430 18.897 1.00 84.81 231 SER A O 1
ATOM 1763 N N . LEU A 1 232 ? -0.408 17.388 18.258 1.00 81.31 232 LEU A N 1
ATOM 1764 C CA . LEU A 1 232 ? 0.159 17.327 19.610 1.00 81.31 232 LEU A CA 1
ATOM 1765 C C . LEU A 1 232 ? 0.406 18.718 20.211 1.00 81.31 232 LEU A C 1
ATOM 1767 O O . LEU A 1 232 ? 0.134 18.922 21.395 1.00 81.31 232 LEU A O 1
ATOM 1771 N N . LEU A 1 233 ? 0.873 19.679 19.408 1.00 85.38 233 LEU A N 1
ATOM 1772 C CA . LEU A 1 233 ? 1.078 21.065 19.846 1.00 85.38 233 LEU A CA 1
ATOM 1773 C C . LEU A 1 233 ? -0.238 21.773 20.191 1.00 85.38 233 LEU A C 1
ATOM 1775 O O . LE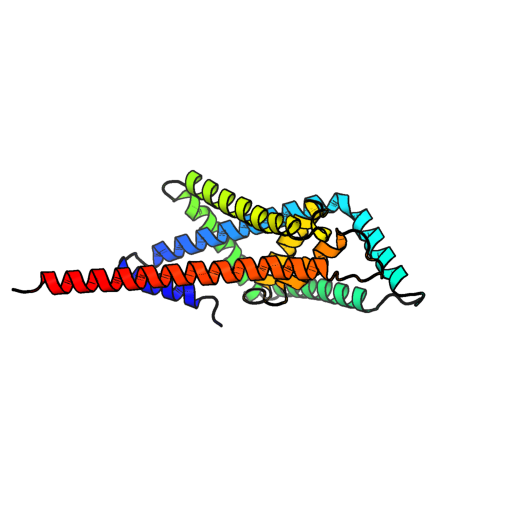U A 1 233 ? -0.304 22.524 21.162 1.00 85.38 233 LEU A O 1
ATOM 1779 N N . LEU A 1 234 ? -1.296 21.544 19.411 1.00 84.44 234 LEU A N 1
ATOM 1780 C CA . LEU A 1 234 ? -2.616 22.108 19.694 1.00 84.44 234 LEU A CA 1
ATOM 1781 C C . LEU A 1 234 ? -3.214 21.503 20.969 1.00 84.44 234 LEU A C 1
ATOM 1783 O O . LEU A 1 234 ? -3.753 22.227 21.809 1.00 84.44 234 LEU A O 1
ATOM 1787 N N . ILE A 1 235 ? -3.062 20.189 21.160 1.00 81.56 235 ILE A N 1
ATOM 1788 C CA . ILE A 1 235 ? -3.535 19.504 22.365 1.00 81.56 235 ILE A CA 1
ATOM 1789 C C . ILE A 1 235 ? -2.782 20.000 23.601 1.00 81.56 235 ILE A C 1
ATOM 1791 O O . ILE A 1 235 ? -3.435 20.309 24.598 1.00 81.56 235 ILE A O 1
ATOM 1795 N N . SER A 1 236 ? -1.452 20.131 23.550 1.00 80.38 236 SER A N 1
ATOM 1796 C CA . SER A 1 236 ? -0.671 20.603 24.700 1.00 80.38 236 SER A CA 1
ATOM 1797 C C . SER A 1 236 ? -1.040 22.033 25.097 1.00 80.38 236 SER A C 1
ATOM 1799 O O . SER A 1 236 ? -1.251 22.290 26.279 1.00 80.38 236 SER A O 1
ATOM 1801 N N . ARG A 1 237 ? -1.241 22.929 24.120 1.00 77.81 237 ARG A N 1
ATOM 1802 C CA . ARG A 1 237 ? -1.700 24.306 24.367 1.00 77.81 237 ARG A CA 1
ATOM 1803 C C . ARG A 1 237 ? -3.112 24.367 24.952 1.00 77.81 237 ARG A C 1
ATOM 1805 O O . ARG A 1 237 ? -3.365 25.150 25.865 1.00 77.81 237 ARG A O 1
ATOM 1812 N N . SER A 1 238 ? -4.029 23.530 24.461 1.00 75.25 238 SER A N 1
ATOM 1813 C CA . SER A 1 238 ? -5.392 23.448 25.008 1.00 75.25 238 SER A CA 1
ATOM 1814 C C . SER A 1 238 ? -5.416 22.878 26.431 1.00 75.25 238 SER A C 1
ATOM 1816 O O . SER A 1 238 ? -6.202 23.325 27.259 1.00 75.25 238 SER A O 1
ATOM 1818 N N . ALA A 1 239 ? -4.531 21.922 26.734 1.00 67.00 239 ALA A N 1
ATOM 1819 C CA . ALA A 1 239 ? -4.400 21.336 28.062 1.00 67.00 239 ALA A CA 1
ATOM 1820 C C . ALA A 1 239 ? -3.878 22.361 29.075 1.00 67.00 239 ALA A C 1
ATOM 1822 O O . ALA A 1 239 ? -4.491 22.524 30.125 1.00 67.00 239 ALA A O 1
ATOM 1823 N N . SER A 1 240 ? -2.822 23.106 28.725 1.00 61.84 240 SER A N 1
ATOM 1824 C CA . SER A 1 240 ? -2.281 24.166 29.583 1.00 61.84 240 SER A CA 1
ATOM 1825 C C . SER A 1 240 ? -3.282 25.298 29.828 1.00 61.84 240 SER A C 1
ATOM 1827 O O . SER A 1 240 ? -3.341 25.831 30.930 1.00 61.84 240 SER A O 1
ATOM 1829 N N . ALA A 1 241 ? -4.105 25.646 28.831 1.00 62.06 241 ALA A N 1
ATOM 1830 C CA . ALA A 1 241 ? -5.145 26.666 28.985 1.00 62.06 241 ALA A CA 1
ATOM 1831 C C . ALA A 1 241 ? -6.287 26.208 29.913 1.00 62.06 241 ALA A C 1
ATOM 1833 O O . ALA A 1 241 ? -6.808 26.996 30.697 1.00 62.06 241 ALA A O 1
ATOM 1834 N N . GLN A 1 242 ? -6.661 24.927 29.848 1.00 60.16 242 GLN A N 1
ATOM 1835 C CA . GLN A 1 242 ? -7.708 24.353 30.693 1.00 60.16 242 GLN A CA 1
ATOM 1836 C C . GLN A 1 242 ? -7.252 24.190 32.152 1.00 60.16 242 GLN A C 1
ATOM 1838 O O . GLN A 1 242 ? -8.047 24.388 33.066 1.00 60.16 242 GLN A O 1
ATOM 1843 N N . GLU A 1 243 ? -5.977 23.867 32.372 1.00 61.59 243 GLU A N 1
ATOM 1844 C CA . GLU A 1 243 ? -5.372 23.775 33.705 1.00 61.59 243 GLU A CA 1
ATOM 1845 C C . GLU A 1 243 ? -5.251 25.157 34.372 1.00 61.59 243 GLU A C 1
ATOM 1847 O O . GLU A 1 243 ? -5.634 25.303 35.530 1.00 61.59 243 GLU A O 1
ATOM 1852 N N . ALA A 1 244 ? -4.852 26.191 33.618 1.00 62.75 244 ALA A N 1
ATOM 1853 C CA . ALA A 1 244 ? -4.794 27.573 34.105 1.00 62.75 244 ALA A CA 1
ATOM 1854 C C . ALA A 1 244 ? -6.176 28.132 34.511 1.00 62.75 244 ALA A C 1
ATOM 1856 O O . ALA A 1 244 ? -6.317 28.744 35.571 1.00 62.75 244 ALA A O 1
ATOM 1857 N N . ALA A 1 245 ? -7.219 27.858 33.718 1.00 60.12 245 ALA A N 1
ATOM 1858 C CA . ALA A 1 245 ? -8.587 28.294 34.018 1.00 60.12 245 ALA A CA 1
ATOM 1859 C C . ALA A 1 245 ? -9.173 27.633 35.283 1.00 60.12 245 ALA A C 1
ATOM 1861 O O . ALA A 1 245 ? -9.982 28.237 35.986 1.00 60.12 245 ALA A O 1
ATOM 1862 N N . LEU A 1 246 ? -8.763 26.398 35.597 1.00 60.50 246 LEU A N 1
ATOM 1863 C CA . LEU A 1 246 ? -9.185 25.699 36.815 1.00 60.50 246 LEU A CA 1
ATOM 1864 C C . LEU A 1 246 ? -8.479 26.234 38.066 1.00 60.50 246 LEU A C 1
ATOM 1866 O O . LEU A 1 246 ? -9.094 26.264 39.126 1.00 60.50 246 LEU A O 1
ATOM 1870 N N . THR A 1 247 ? -7.226 26.685 37.949 1.00 59.75 247 THR A N 1
ATOM 1871 C CA . THR A 1 247 ? -6.496 27.301 39.067 1.00 59.75 247 THR A CA 1
ATOM 1872 C C . THR A 1 247 ? -6.987 28.713 39.397 1.00 59.75 247 THR A C 1
ATOM 1874 O O . THR A 1 247 ? -7.060 29.066 40.574 1.00 59.75 247 THR A O 1
ATOM 1877 N N . GLU A 1 248 ? -7.400 29.500 38.397 1.00 59.72 248 GLU A N 1
ATOM 1878 C CA . GLU A 1 248 ? -7.964 30.846 38.609 1.00 59.72 248 GLU A CA 1
ATOM 1879 C C . GLU A 1 248 ? -9.402 30.817 39.161 1.00 59.72 248 GLU A C 1
ATOM 1881 O O . GLU A 1 248 ? -9.798 31.720 39.890 1.00 59.72 248 GLU A O 1
ATOM 1886 N N . GLY A 1 249 ? -10.175 29.756 38.901 1.00 54.84 249 GLY A N 1
ATOM 1887 C CA . GLY A 1 249 ? -11.517 29.562 39.474 1.00 54.84 249 GLY A CA 1
ATOM 1888 C C . GLY A 1 249 ? -11.545 29.080 40.933 1.00 54.84 249 GLY A C 1
ATOM 1889 O O . GLY A 1 249 ? -12.625 28.851 41.474 1.00 54.84 249 GLY A O 1
ATOM 1890 N N . THR A 1 250 ? -10.379 28.892 41.563 1.00 51.00 250 THR A N 1
ATOM 1891 C CA . THR A 1 250 ? -10.232 28.376 42.940 1.00 51.00 250 THR A CA 1
ATOM 1892 C C . THR A 1 250 ? -9.599 29.363 43.923 1.00 51.00 250 THR A C 1
ATOM 1894 O O . THR A 1 250 ? -9.178 28.959 45.006 1.00 51.00 250 THR A O 1
ATOM 1897 N N . THR A 1 251 ? -9.533 30.655 43.595 1.00 47.59 251 THR A N 1
ATOM 1898 C CA . THR A 1 251 ? -9.200 31.674 44.601 1.00 47.59 251 THR A CA 1
ATOM 1899 C C . THR A 1 251 ? -10.433 31.959 45.476 1.00 47.59 251 THR A C 1
ATOM 1901 O O . THR A 1 251 ? -11.462 32.334 44.909 1.00 47.59 251 THR A O 1
ATOM 1904 N N . PRO A 1 252 ? -10.364 31.736 46.805 1.00 48.06 252 PRO A N 1
ATOM 1905 C CA . PRO A 1 252 ? -11.469 31.981 47.736 1.00 48.06 252 PRO A CA 1
ATOM 1906 C C . PRO A 1 252 ? -11.816 33.465 47.896 1.00 48.06 252 PRO A C 1
ATOM 1908 O O . PRO A 1 252 ? -10.926 34.316 47.664 1.00 48.06 252 PRO A O 1
#

Secondary structure (DSSP, 8-state):
--TTHHHHHHHHHHHHHH---HHHHHHHHHHHHHHHHHHHHHHHHHHHHTTGGGHHHHHHHHHHHHHHT-S-SS--HHHHHHHHHHHHHHHHHHHHHHH-HHHHHHHHHHHHHHHHHHHHHTTSS-HHHHHHHHHHHHHHHHHHHHHHGGGSTTTTT--HHHHHHHHHHHHHHHHHSGGGTTHHHHHHHHHHHHHS---TT--SS-HHHHHHHHHHHHHHHHHHHHHHHHHHHHHHHHHHHHHHHHHHTT--

Foldseek 3Di:
DDPCPVVVVVLVVCCVPPVPPSVVVVLQVLLLVLVVVVVLVVLVVVLVVLCVVVVVLVVVLVVLLQVLVPPPVDDDCVVVVVVVVVVVVVVVLVVCCVPPVVSVVVVVVSVVSSVSSNVVLVVDPCSPVVVVVSVVVVVVVLVLQVVLLVVDPQSVQQDPSLSSQLVSQLVVLCVVDPLSVPSNLQSSQQSSLSRTDQDPRSDSGDPRSSVSSCVSSVVVVVVCCVVVVVVVVVVVVVVVVVVVVVVVVPDD

Radius of gyration: 23.6 Å; chains: 1; bounding box: 50×62×73 Å